Protein AF-A0AAV3W2S4-F1 (afdb_monomer)

pLDDT: mean 79.01, std 23.27, range [25.41, 98.62]

Sequence (355 aa):
MDSSFKLATTDSYADFDKSFPHSEGWDADKLRGHMGEYKYYKSQYPNVKVLTIAAPSGYDKAQYTEPNVYAQYLDFINVMTYDMHGAWETTTNHHHAAIYPNPNDPSGTSPVDIKNKYNTDSAMKLYRDTYNIPASKLNVGTPFYSRGWKNVVNNGGSLPGLFASANGAPVGTWDNAQSPGGQNPYFKMKELEKTSGYVKYRDPYAKVPYLYNASQGIMYTYEDEESLTERCNYVLNNGYGGMIAWEISGDDPNGFPLTSLMANKLAGGSNPTTPSNPTNPSNPTNPTNPTDPATPSNPGTSYPAWDSGKAYVAESIVSYNNNNYKAKWWTQGDKPGASDVWELIGAATPSNPKY

Radius of gyration: 27.85 Å; Cα contacts (8 Å, |Δi|>4): 643; chains: 1; bounding box: 61×56×90 Å

Structure (mmCIF, N/CA/C/O backbone):
data_AF-A0AAV3W2S4-F1
#
_entry.id   AF-A0AAV3W2S4-F1
#
loop_
_atom_site.group_PDB
_atom_site.id
_atom_site.type_symbol
_atom_site.label_atom_id
_atom_site.label_alt_id
_atom_site.label_comp_id
_atom_site.label_asym_id
_atom_site.label_entity_id
_atom_site.label_seq_id
_atom_site.pdbx_PDB_ins_code
_atom_site.Cartn_x
_atom_site.Cartn_y
_atom_site.Cartn_z
_atom_site.occupancy
_atom_site.B_iso_or_equiv
_atom_site.auth_seq_id
_atom_site.auth_comp_id
_atom_site.auth_asym_id
_atom_site.auth_atom_id
_atom_site.pdbx_PDB_model_num
ATOM 1 N N . MET A 1 1 ? 7.104 -12.274 26.459 1.00 43.03 1 MET A N 1
ATOM 2 C CA . MET A 1 1 ? 8.197 -13.069 25.859 1.00 43.03 1 MET A CA 1
ATOM 3 C C . MET A 1 1 ? 9.344 -13.101 26.843 1.00 43.03 1 MET A C 1
ATOM 5 O O . MET A 1 1 ? 9.656 -12.052 27.395 1.00 43.03 1 MET A O 1
ATOM 9 N N . ASP A 1 2 ? 9.918 -14.276 27.082 1.00 39.69 2 ASP A N 1
ATOM 10 C CA . ASP A 1 2 ? 11.088 -14.428 27.952 1.00 39.69 2 ASP A CA 1
ATOM 11 C C . ASP A 1 2 ? 12.408 -14.283 27.170 1.00 39.69 2 ASP A C 1
ATOM 13 O O . ASP A 1 2 ? 12.409 -13.996 25.969 1.00 39.69 2 ASP A O 1
ATOM 17 N N . SER A 1 3 ? 13.539 -14.487 27.852 1.00 40.12 3 SER A N 1
ATOM 18 C CA . SER A 1 3 ? 14.899 -14.342 27.315 1.00 40.12 3 SER A CA 1
ATOM 19 C C . SER A 1 3 ? 15.262 -15.312 26.176 1.00 40.12 3 SER A C 1
ATOM 21 O O . SER A 1 3 ? 16.370 -15.226 25.647 1.00 40.12 3 SER A O 1
ATOM 23 N N . SER A 1 4 ? 14.346 -16.194 25.761 1.00 43.44 4 SER A N 1
ATOM 24 C CA . SER A 1 4 ? 14.471 -17.059 24.579 1.00 43.44 4 SER A CA 1
ATOM 25 C C . SER A 1 4 ? 13.584 -16.639 23.391 1.00 43.44 4 SER A C 1
ATOM 27 O O . SER A 1 4 ? 13.561 -17.329 22.373 1.00 43.44 4 SER A O 1
ATOM 29 N N . PHE A 1 5 ? 12.856 -15.519 23.500 1.00 33.47 5 PHE A N 1
ATOM 30 C CA . PHE A 1 5 ? 11.933 -14.978 22.485 1.00 33.47 5 PHE A CA 1
ATOM 31 C C . PHE A 1 5 ? 10.756 -15.897 22.089 1.00 33.47 5 PHE A C 1
ATOM 33 O O . PHE A 1 5 ? 10.121 -15.687 21.054 1.00 33.47 5 PHE A O 1
ATOM 40 N N . LYS A 1 6 ? 10.378 -16.873 22.926 1.00 40.16 6 LYS A N 1
ATOM 41 C CA . LYS A 1 6 ? 9.050 -17.511 22.844 1.00 40.16 6 LYS A CA 1
ATOM 42 C C . LYS A 1 6 ? 8.002 -16.663 23.573 1.00 40.16 6 LYS A C 1
ATOM 44 O O . LYS A 1 6 ? 8.307 -15.986 24.562 1.00 40.16 6 LYS A O 1
ATOM 49 N N . LEU A 1 7 ? 6.745 -16.710 23.114 1.00 42.06 7 LEU A N 1
ATOM 50 C CA . LEU A 1 7 ? 5.599 -16.222 23.893 1.00 42.06 7 LEU A CA 1
ATOM 51 C C . LEU A 1 7 ? 5.404 -17.149 25.097 1.00 42.06 7 LEU A C 1
ATOM 53 O O . LEU A 1 7 ? 4.671 -18.129 25.052 1.00 42.06 7 LEU A O 1
ATOM 57 N N . ALA A 1 8 ? 6.138 -16.848 26.159 1.00 42.56 8 ALA A N 1
ATOM 58 C CA . ALA A 1 8 ? 5.933 -17.404 27.478 1.00 42.56 8 ALA A CA 1
ATOM 59 C C . ALA A 1 8 ? 4.860 -16.576 28.192 1.00 42.56 8 ALA A C 1
ATOM 61 O O . ALA A 1 8 ? 4.991 -15.353 28.322 1.00 42.56 8 ALA A O 1
ATOM 62 N N . THR A 1 9 ? 3.803 -17.265 28.608 1.00 50.62 9 THR A N 1
ATOM 63 C CA . THR A 1 9 ? 2.817 -16.778 29.572 1.00 50.62 9 THR A CA 1
ATOM 64 C C . THR A 1 9 ? 3.467 -16.760 30.958 1.00 50.62 9 THR A C 1
ATOM 66 O O . THR A 1 9 ? 4.149 -17.709 31.344 1.00 50.62 9 THR A O 1
ATOM 69 N N . THR A 1 10 ? 3.307 -15.655 31.686 1.00 42.31 10 THR A N 1
ATOM 70 C CA . THR A 1 10 ? 3.777 -15.507 33.076 1.00 42.31 10 THR A CA 1
ATOM 71 C C . THR A 1 10 ? 2.713 -15.912 34.095 1.00 42.31 10 THR A C 1
ATOM 73 O O . THR A 1 10 ? 2.995 -15.932 35.289 1.00 42.31 10 THR A O 1
ATOM 76 N N . ASP A 1 11 ? 1.501 -16.211 33.624 1.00 41.25 11 ASP A N 1
ATOM 77 C CA . ASP A 1 11 ? 0.356 -16.625 34.426 1.00 41.25 11 ASP A CA 1
ATOM 78 C C . ASP A 1 11 ? -0.592 -17.456 33.543 1.00 41.25 11 ASP A C 1
ATOM 80 O O . ASP A 1 11 ? -1.480 -16.942 32.863 1.00 41.25 11 ASP A O 1
ATOM 84 N N . SER A 1 12 ? -0.365 -18.769 33.516 1.00 45.19 12 SER A N 1
ATOM 85 C CA . SER A 1 12 ? -1.204 -19.723 32.784 1.00 45.19 12 SER A CA 1
ATOM 86 C C . SER A 1 12 ? -2.604 -19.863 33.389 1.00 45.19 12 SER A C 1
ATOM 88 O O . SER A 1 12 ? -3.517 -20.344 32.720 1.00 45.19 12 SER A O 1
ATOM 90 N N . TYR A 1 13 ? -2.783 -19.411 34.634 1.00 39.09 13 TYR A N 1
ATOM 91 C CA . TYR A 1 13 ? -4.062 -19.422 35.320 1.00 39.09 13 TYR A CA 1
ATOM 92 C C . TYR A 1 13 ? -4.991 -18.344 34.751 1.00 39.09 13 TYR A C 1
ATOM 94 O O . TYR A 1 13 ? -6.129 -18.663 34.430 1.00 39.09 13 TYR A O 1
ATOM 102 N N . ALA A 1 14 ? -4.523 -17.113 34.523 1.00 40.72 14 ALA A N 1
ATOM 103 C CA . ALA A 1 14 ? -5.349 -16.026 33.978 1.00 40.72 14 ALA A CA 1
ATOM 104 C C . ALA A 1 14 ? -5.888 -16.275 32.551 1.00 40.72 14 ALA A C 1
ATOM 106 O O . ALA A 1 14 ? -7.035 -15.930 32.279 1.00 40.72 14 ALA A O 1
ATOM 107 N N . ASP A 1 15 ? -5.093 -16.893 31.671 1.00 45.31 15 ASP A N 1
ATOM 108 C CA . ASP A 1 15 ? -5.423 -16.997 30.239 1.00 45.31 15 ASP A CA 1
ATOM 109 C C . ASP A 1 15 ? -6.132 -18.305 29.841 1.00 45.31 15 ASP A C 1
ATOM 111 O O . ASP A 1 15 ? -6.913 -18.311 28.887 1.00 45.31 15 ASP A O 1
ATOM 115 N N . PHE A 1 16 ? -5.875 -19.417 30.545 1.00 46.09 16 PHE A N 1
ATOM 116 C CA . PHE A 1 16 ? -6.344 -20.747 30.122 1.00 46.09 16 PHE A CA 1
ATOM 117 C C . PHE A 1 16 ? -7.138 -21.519 31.188 1.00 46.09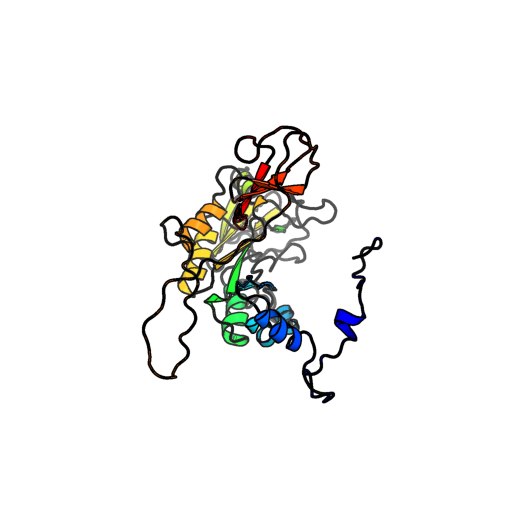 16 PHE A C 1
ATOM 119 O O . PHE A 1 16 ? -8.041 -22.270 30.818 1.00 46.09 16 PHE A O 1
ATOM 126 N N . ASP A 1 17 ? -6.867 -21.310 32.486 1.00 41.84 17 ASP A N 1
ATOM 127 C CA . ASP A 1 17 ? -7.411 -22.159 33.565 1.00 41.84 17 ASP A CA 1
ATOM 128 C C . ASP A 1 17 ? -8.386 -21.451 34.537 1.00 41.84 17 ASP A C 1
ATOM 130 O O . ASP A 1 17 ? -9.019 -22.112 35.368 1.00 41.84 17 ASP A O 1
ATOM 134 N N . LYS A 1 18 ? -8.559 -20.122 34.474 1.00 40.09 18 LYS A N 1
ATOM 135 C CA . LYS A 1 18 ? -9.441 -19.386 35.399 1.00 40.09 18 LYS A CA 1
ATOM 136 C C . LYS A 1 18 ? -10.887 -19.358 34.907 1.00 40.09 18 LYS A C 1
ATOM 138 O O . LYS A 1 18 ? -11.271 -18.588 34.032 1.00 40.09 18 LYS A O 1
ATOM 143 N N . SER A 1 19 ? -11.723 -20.178 35.537 1.00 43.88 19 SER A N 1
ATOM 144 C CA . SER A 1 19 ? -13.180 -20.128 35.389 1.00 43.88 19 SER A CA 1
ATOM 145 C C . SER A 1 19 ? -13.774 -18.939 36.148 1.00 43.88 19 SER A C 1
ATOM 147 O O . SER A 1 19 ? -13.446 -18.735 37.321 1.00 43.88 19 SER A O 1
ATOM 149 N N . PHE A 1 20 ? -14.712 -18.215 35.533 1.00 46.50 20 PHE A N 1
ATOM 150 C CA . PHE A 1 20 ? -15.464 -17.149 36.198 1.00 46.50 20 PHE A CA 1
ATOM 151 C C . PHE A 1 20 ? -16.899 -17.608 36.520 1.00 46.50 20 PHE A C 1
ATOM 153 O O . PHE A 1 20 ? -17.519 -18.269 35.691 1.00 46.50 20 PHE A O 1
ATOM 160 N N . PRO A 1 21 ? -17.481 -17.238 37.677 1.00 41.72 21 PRO A N 1
ATOM 161 C CA . PRO A 1 21 ? -18.779 -17.753 38.153 1.00 41.72 21 PRO A CA 1
ATOM 162 C C . PRO A 1 21 ? -20.004 -17.492 37.255 1.00 41.72 21 PRO A C 1
ATOM 164 O O . PRO A 1 21 ? -21.106 -17.883 37.601 1.00 41.72 21 PRO A O 1
ATOM 167 N N . HIS A 1 22 ? -19.851 -16.758 36.154 1.00 44.19 22 HIS A N 1
ATOM 168 C CA . HIS A 1 22 ? -20.931 -16.313 35.261 1.00 44.19 22 HIS A CA 1
ATOM 169 C C . HIS A 1 22 ? -20.688 -16.716 33.799 1.00 44.19 22 HIS A C 1
ATOM 171 O O . HIS A 1 22 ? -21.445 -16.325 32.911 1.00 44.19 22 HIS A O 1
ATOM 177 N N . SER A 1 23 ? -19.658 -17.523 33.535 1.00 49.91 23 SER A N 1
ATOM 178 C CA . SER A 1 23 ? -19.425 -18.170 32.240 1.00 49.91 23 SER A CA 1
ATOM 179 C C . SER A 1 23 ? -20.173 -19.509 32.130 1.00 49.91 23 SER A C 1
ATOM 181 O O . SER A 1 23 ? -19.647 -20.468 31.568 1.00 49.91 23 SER A O 1
ATOM 183 N N . GLU A 1 24 ? -21.358 -19.621 32.736 1.00 36.59 24 GLU A N 1
ATOM 184 C CA . GLU A 1 24 ? -22.025 -20.910 32.919 1.00 36.59 24 GLU A CA 1
ATOM 185 C C . GLU A 1 24 ? -22.601 -21.446 31.606 1.00 36.59 24 GLU A C 1
ATOM 187 O O . GLU A 1 24 ? -23.486 -20.849 30.993 1.00 36.59 24 GLU A O 1
ATOM 192 N N . GLY A 1 25 ? -22.086 -22.598 31.184 1.00 40.38 25 GLY A N 1
ATOM 193 C CA . GLY A 1 25 ? -22.593 -23.336 30.034 1.00 40.38 25 GLY A CA 1
ATOM 194 C C . GLY A 1 25 ? -21.499 -24.100 29.310 1.00 40.38 25 GLY A C 1
ATOM 195 O O . GLY A 1 25 ? -21.151 -23.762 28.183 1.00 40.38 25 GLY A O 1
ATOM 196 N N . TRP A 1 26 ? -20.965 -25.122 29.983 1.00 42.44 26 TRP A N 1
ATOM 197 C CA . TRP A 1 26 ? -20.050 -26.134 29.448 1.00 42.44 26 TRP A CA 1
ATOM 198 C C . TRP A 1 26 ? -20.772 -27.094 28.481 1.00 42.44 26 TRP A C 1
ATOM 200 O O . TRP A 1 26 ? -20.834 -28.295 28.726 1.00 42.44 26 TRP A O 1
ATOM 210 N N . ASP A 1 27 ? -21.303 -26.587 27.368 1.00 45.44 27 ASP A N 1
ATOM 211 C CA . ASP A 1 27 ? -21.476 -27.456 26.202 1.00 45.44 27 ASP A CA 1
ATOM 212 C C . ASP A 1 27 ? -20.132 -27.509 25.483 1.00 45.44 27 ASP A C 1
ATOM 214 O O . ASP A 1 27 ? -19.545 -26.474 25.148 1.00 45.44 27 ASP A O 1
ATOM 218 N N . ALA A 1 28 ? -19.635 -28.721 25.236 1.00 40.88 28 ALA A N 1
ATOM 219 C CA . ALA A 1 28 ? -18.371 -28.960 24.546 1.00 40.88 28 ALA A CA 1
ATOM 220 C C . ALA A 1 28 ? -18.309 -28.307 23.143 1.00 40.88 28 ALA A C 1
ATOM 222 O O . ALA A 1 28 ? -17.211 -28.149 22.608 1.00 40.88 28 ALA A O 1
ATOM 223 N N . ASP A 1 29 ? -19.448 -27.808 22.642 1.00 39.62 29 ASP A N 1
ATOM 224 C CA . ASP A 1 29 ? -19.700 -27.397 21.263 1.00 39.62 29 ASP A CA 1
ATOM 225 C C . ASP A 1 29 ? -19.970 -25.873 21.081 1.00 39.62 29 ASP A C 1
ATOM 227 O O . ASP A 1 29 ? -20.430 -25.462 20.014 1.00 39.62 29 ASP A O 1
ATOM 231 N N . LYS A 1 30 ? -19.705 -25.000 22.082 1.00 39.19 30 LYS A N 1
ATOM 232 C CA . LYS A 1 30 ? -19.875 -23.517 21.986 1.00 39.19 30 LYS A CA 1
ATOM 233 C C . LYS A 1 30 ? -18.585 -22.694 22.205 1.00 39.19 30 LYS A C 1
ATOM 235 O O . LYS A 1 30 ? -17.670 -23.130 22.900 1.00 39.19 30 LYS A O 1
ATOM 240 N N . LEU A 1 31 ? -18.537 -21.491 21.599 1.00 34.34 31 LEU A N 1
ATOM 241 C CA . LEU A 1 31 ? -17.386 -20.560 21.536 1.00 34.34 31 LEU A CA 1
ATOM 242 C C . LEU A 1 31 ? -16.860 -20.120 22.918 1.00 34.34 31 LEU A C 1
ATOM 244 O O . LEU A 1 31 ? -17.634 -19.726 23.791 1.00 34.34 31 LEU A O 1
ATOM 248 N N . ARG A 1 32 ? -15.526 -20.153 23.076 1.00 49.94 32 ARG A N 1
ATOM 249 C CA . ARG A 1 32 ? -14.772 -19.994 24.337 1.00 49.94 32 ARG A CA 1
ATOM 250 C C . ARG A 1 32 ? -13.809 -18.801 24.264 1.00 49.94 32 ARG A C 1
ATOM 252 O O . ARG A 1 32 ? -13.371 -18.438 23.178 1.00 49.94 32 ARG A O 1
ATOM 259 N N . GLY A 1 33 ? -13.453 -18.219 25.410 1.00 47.84 33 GLY A N 1
ATOM 260 C CA . GLY A 1 33 ? -12.472 -17.125 25.519 1.00 47.84 33 GLY A CA 1
ATOM 261 C C . GLY A 1 33 ? -13.009 -15.857 26.203 1.00 47.84 33 GLY A C 1
ATOM 262 O O . GLY A 1 33 ? -14.106 -15.860 26.764 1.00 47.84 33 GLY A O 1
ATOM 263 N N . HIS A 1 34 ? -12.234 -14.765 26.128 1.00 44.16 34 HIS A N 1
ATOM 264 C CA . HIS A 1 34 ? -12.301 -13.504 26.907 1.00 44.16 34 HIS A CA 1
ATOM 265 C C . HIS A 1 34 ? -13.594 -12.655 26.820 1.00 44.16 34 HIS A C 1
ATOM 267 O O . HIS A 1 34 ? -13.632 -11.498 27.247 1.00 44.16 34 HIS A O 1
ATOM 273 N N . MET A 1 35 ? -14.694 -13.200 26.308 1.00 42.94 35 MET A N 1
ATOM 274 C CA . MET A 1 35 ? -15.944 -12.459 26.098 1.00 42.94 35 MET A CA 1
ATOM 275 C C . MET A 1 35 ? -16.762 -12.242 27.378 1.00 42.94 35 MET A C 1
ATOM 277 O O . MET A 1 35 ? -17.522 -11.277 27.468 1.00 42.94 35 MET A O 1
ATOM 281 N N . GLY A 1 36 ? -16.572 -13.082 28.402 1.00 44.41 36 GLY A N 1
ATOM 282 C CA . GLY A 1 36 ? -17.074 -12.817 29.759 1.00 44.41 36 GLY A CA 1
ATOM 283 C C . GLY A 1 36 ? -16.265 -11.736 30.489 1.00 44.41 36 GLY A C 1
ATOM 284 O O . GLY A 1 36 ? -16.823 -10.911 31.210 1.00 44.41 36 GLY A O 1
ATOM 285 N N . GLU A 1 37 ? -14.961 -11.678 30.228 1.00 43.62 37 GLU A N 1
ATOM 286 C CA . GLU A 1 37 ? -14.015 -10.711 30.798 1.00 43.62 37 GLU A CA 1
ATOM 287 C C . GLU A 1 37 ? -14.227 -9.300 30.243 1.00 43.62 37 GLU A C 1
ATOM 289 O O . GLU A 1 37 ? -14.240 -8.316 30.983 1.00 43.62 37 GLU A O 1
ATOM 294 N N . TYR A 1 38 ? -14.533 -9.207 28.950 1.00 45.75 38 TYR A N 1
ATOM 295 C CA . TYR A 1 38 ? -14.983 -7.983 28.290 1.00 45.75 38 TYR A CA 1
ATOM 296 C C . TYR A 1 38 ? -16.212 -7.348 28.980 1.00 45.75 38 TYR A C 1
ATOM 298 O O . TYR A 1 38 ? -16.292 -6.124 29.119 1.00 45.75 38 TYR A O 1
ATOM 306 N N . LYS A 1 39 ? -17.142 -8.170 29.498 1.00 42.34 39 LYS A N 1
ATOM 307 C CA . LYS A 1 39 ? -18.313 -7.714 30.275 1.00 42.34 39 LYS A CA 1
ATOM 308 C C . LYS A 1 39 ? -17.940 -7.159 31.659 1.00 42.34 39 LYS A C 1
ATOM 310 O O . LYS A 1 39 ? -18.543 -6.178 32.088 1.00 42.34 39 LYS A O 1
ATOM 315 N N . TYR A 1 40 ? -16.941 -7.730 32.336 1.00 46.19 40 TYR A N 1
ATOM 316 C CA . TYR A 1 40 ? -16.430 -7.234 33.624 1.00 46.19 40 TYR A CA 1
ATOM 317 C C . TYR A 1 40 ? -15.652 -5.919 33.466 1.00 46.19 40 TYR A C 1
ATOM 319 O O . TYR A 1 40 ? -15.934 -4.938 34.159 1.00 46.19 40 TYR A O 1
ATOM 327 N N . TYR A 1 41 ? -14.740 -5.845 32.495 1.00 43.47 41 TYR A N 1
ATOM 328 C CA . TYR A 1 41 ? -13.899 -4.668 32.267 1.00 43.47 41 TYR A CA 1
ATOM 329 C C . TYR A 1 41 ? -14.687 -3.418 31.839 1.00 43.47 41 TYR A C 1
ATOM 331 O O . TYR A 1 41 ? -14.317 -2.302 32.200 1.00 43.47 41 TYR A O 1
ATOM 339 N N . LYS A 1 42 ? -15.839 -3.569 31.176 1.00 47.94 42 LYS A N 1
ATOM 340 C CA . LYS A 1 42 ? -16.766 -2.459 30.883 1.00 47.94 42 LYS A CA 1
ATOM 341 C C . LYS A 1 42 ? -17.484 -1.886 32.110 1.00 47.94 42 LYS A C 1
ATOM 343 O O . LYS A 1 42 ? -17.895 -0.731 32.059 1.00 47.94 42 LYS A O 1
ATOM 348 N N . SER A 1 43 ? -17.593 -2.639 33.208 1.00 50.00 43 SER A N 1
ATOM 349 C CA . SER A 1 43 ? -18.067 -2.085 34.487 1.00 50.00 43 SER A CA 1
ATOM 350 C C . SER A 1 43 ? -16.995 -1.250 35.205 1.00 50.00 43 SER A C 1
ATOM 352 O O . SER A 1 43 ? -17.332 -0.448 36.070 1.00 50.00 43 SER A O 1
ATOM 354 N N . GLN A 1 44 ? -15.717 -1.423 34.832 1.00 41.88 44 GLN A N 1
ATOM 355 C CA . GLN A 1 44 ? -14.545 -0.814 35.478 1.00 41.88 44 GLN A CA 1
ATOM 356 C C . GLN A 1 44 ? -13.887 0.316 34.653 1.00 41.88 44 GLN A C 1
ATOM 358 O O . GLN A 1 44 ? -13.233 1.181 35.230 1.00 41.88 44 GLN A O 1
ATOM 363 N N . TYR A 1 45 ? -14.053 0.355 33.321 1.00 55.78 45 TYR A N 1
ATOM 364 C CA . TYR A 1 45 ? -13.529 1.414 32.438 1.00 55.78 45 TYR A CA 1
ATOM 365 C C . TYR A 1 45 ? -14.646 2.325 31.883 1.00 55.78 45 TYR A C 1
ATOM 367 O O . TYR A 1 45 ? -15.059 2.134 30.734 1.00 55.78 45 TYR A O 1
ATOM 375 N N . PRO A 1 46 ? -15.122 3.356 32.616 1.00 46.59 46 PRO A N 1
ATOM 376 C CA . PRO A 1 46 ? -16.173 4.224 32.082 1.00 46.59 46 PRO A CA 1
ATOM 377 C C . PRO A 1 46 ? -15.697 5.142 30.941 1.00 46.59 46 PRO A C 1
ATOM 379 O O . PRO A 1 46 ? -16.514 5.512 30.108 1.00 46.59 46 PRO A O 1
ATOM 382 N N . ASN A 1 47 ? -14.394 5.460 30.848 1.00 50.75 47 ASN A N 1
ATOM 383 C CA . ASN A 1 47 ? -13.855 6.474 29.915 1.00 50.75 47 ASN A CA 1
ATOM 384 C C . ASN A 1 47 ? -12.892 5.923 28.839 1.00 50.75 47 ASN A C 1
ATOM 386 O O . ASN A 1 47 ? -11.995 6.617 28.386 1.00 50.75 47 ASN A O 1
ATOM 390 N N . VAL A 1 48 ? -13.116 4.663 28.464 1.00 54.91 48 VAL A N 1
ATOM 391 C CA . VAL A 1 48 ? -12.992 4.073 27.114 1.00 54.91 48 VAL A CA 1
ATOM 392 C C . VAL A 1 48 ? -11.718 4.330 26.284 1.00 54.91 48 VAL A C 1
ATOM 394 O O . VAL A 1 48 ? -11.384 5.441 25.891 1.00 54.91 48 VAL A O 1
ATOM 397 N N . LYS A 1 49 ? -11.073 3.220 25.903 1.00 59.09 49 LYS A N 1
ATOM 398 C CA . LYS A 1 49 ? -9.974 3.134 24.930 1.00 59.09 49 LYS A CA 1
ATOM 399 C C . LYS A 1 49 ? -10.495 2.631 23.579 1.00 59.09 49 LYS A C 1
ATOM 401 O O . LYS A 1 49 ? -11.462 1.876 23.562 1.00 59.09 49 LYS A O 1
ATOM 406 N N . VAL A 1 50 ? -9.796 2.997 22.502 1.00 63.69 50 VAL A N 1
ATOM 407 C CA . VAL A 1 50 ? -9.998 2.474 21.141 1.00 63.69 50 VAL A CA 1
ATOM 408 C C . VAL A 1 50 ? -9.234 1.153 20.995 1.00 63.69 50 VAL A C 1
ATOM 410 O O . VAL A 1 50 ? -8.030 1.110 21.257 1.00 63.69 50 VAL A O 1
ATOM 413 N N . LEU A 1 51 ? -9.903 0.085 20.569 1.00 71.75 51 LEU A N 1
ATOM 414 C CA . LEU A 1 51 ? -9.300 -1.203 20.236 1.00 71.75 51 LEU A CA 1
ATOM 415 C C . LEU A 1 51 ? -9.275 -1.384 18.715 1.00 71.75 51 LEU A C 1
ATOM 417 O O . LEU A 1 51 ? -10.308 -1.340 18.056 1.00 71.75 51 LEU A O 1
ATOM 421 N N . THR A 1 52 ? -8.097 -1.603 18.136 1.00 81.44 52 THR A N 1
ATOM 422 C CA . THR A 1 52 ? -7.950 -1.791 16.684 1.00 81.44 52 THR A CA 1
ATOM 423 C C . THR A 1 52 ? -7.043 -2.967 16.364 1.00 81.44 52 THR A C 1
ATOM 425 O O . THR A 1 52 ? -6.288 -3.422 17.223 1.00 81.44 52 THR A O 1
ATOM 428 N N . ILE A 1 53 ? -7.107 -3.444 15.121 1.00 85.62 53 ILE A N 1
ATOM 429 C CA . ILE A 1 53 ? -6.174 -4.442 14.585 1.00 85.62 53 ILE A CA 1
ATOM 430 C C . ILE A 1 53 ? -5.640 -4.000 13.224 1.00 85.62 53 ILE A C 1
ATOM 432 O O . ILE A 1 53 ? -6.283 -3.210 12.530 1.00 85.62 53 ILE A O 1
ATOM 436 N N . ALA A 1 54 ? -4.512 -4.578 12.813 1.00 88.00 54 ALA A N 1
ATOM 437 C CA . ALA A 1 54 ? -4.136 -4.674 11.408 1.00 88.00 54 ALA A CA 1
ATOM 438 C C . ALA A 1 54 ? -4.655 -6.007 10.843 1.00 88.00 54 ALA A C 1
ATOM 440 O O . ALA A 1 54 ? -4.403 -7.062 11.425 1.00 88.00 54 ALA A O 1
ATOM 441 N N . ALA A 1 55 ? -5.395 -5.964 9.738 1.00 88.81 55 ALA A N 1
ATOM 442 C CA . ALA A 1 55 ? -6.043 -7.126 9.137 1.00 88.81 55 ALA A CA 1
ATOM 443 C C . ALA A 1 55 ? -5.505 -7.399 7.721 1.00 88.81 55 ALA A C 1
ATOM 445 O O . ALA A 1 55 ? -5.132 -6.458 7.015 1.00 88.81 55 ALA A O 1
ATOM 446 N N . PRO A 1 56 ? -5.433 -8.669 7.286 1.00 89.69 56 PRO A N 1
ATOM 447 C CA . PRO A 1 56 ? -4.918 -9.013 5.964 1.00 89.69 56 PRO A CA 1
ATOM 448 C C . PRO A 1 56 ? -5.849 -8.531 4.843 1.00 89.69 56 PRO A C 1
ATOM 450 O O . PRO A 1 56 ? -7.064 -8.568 4.973 1.00 89.69 56 PRO A O 1
ATOM 453 N N . SER A 1 57 ? -5.290 -8.147 3.698 1.00 91.44 57 SER A N 1
ATOM 454 C CA . SER A 1 57 ? -6.077 -7.800 2.503 1.00 91.44 57 SER A CA 1
ATOM 455 C C . SER A 1 57 ? -6.415 -9.002 1.612 1.00 91.44 57 SER A C 1
ATOM 457 O O . SER A 1 57 ? -7.412 -8.977 0.894 1.00 91.44 57 SER A O 1
ATOM 459 N N . GLY A 1 58 ? -5.621 -10.076 1.670 1.00 85.94 58 GLY A N 1
ATOM 460 C CA . GLY A 1 58 ? -5.878 -11.304 0.917 1.00 85.94 58 GLY A CA 1
ATOM 461 C C . GLY A 1 58 ? -7.077 -12.072 1.473 1.00 85.94 58 GLY A C 1
ATOM 462 O O . GLY A 1 58 ? -7.065 -12.488 2.634 1.00 85.94 58 GLY A O 1
ATOM 463 N N . TYR A 1 59 ? -8.099 -12.301 0.644 1.00 86.19 59 TYR A N 1
ATOM 464 C CA . TYR A 1 59 ? -9.319 -13.014 1.049 1.00 86.19 59 TYR A CA 1
ATOM 465 C C . TYR A 1 59 ? -9.038 -14.437 1.557 1.00 86.19 59 TYR A C 1
ATOM 467 O O . TYR A 1 59 ? -9.660 -14.901 2.512 1.00 86.19 59 TYR A O 1
ATOM 475 N N . ASP A 1 60 ? -8.046 -15.089 0.951 1.00 86.31 60 ASP A N 1
ATOM 476 C CA . ASP A 1 60 ? -7.536 -16.412 1.291 1.00 86.31 60 ASP A CA 1
ATOM 477 C C . ASP A 1 60 ? -6.896 -16.462 2.681 1.00 86.31 60 ASP A C 1
ATOM 479 O O . ASP A 1 60 ? -6.795 -17.543 3.246 1.00 86.31 60 ASP A O 1
ATOM 483 N N . LYS A 1 61 ? -6.511 -15.312 3.246 1.00 86.75 61 LYS A N 1
ATOM 484 C CA . LYS A 1 61 ? -5.970 -15.173 4.606 1.00 86.75 61 LYS A CA 1
ATOM 485 C C . LYS A 1 61 ? -7.049 -14.699 5.571 1.00 86.75 61 LYS A C 1
ATOM 487 O O . LYS A 1 61 ? -7.194 -15.257 6.654 1.00 86.75 61 LYS A O 1
ATOM 492 N N . ALA A 1 62 ? -7.829 -13.698 5.161 1.00 83.44 62 ALA A N 1
ATOM 493 C CA . ALA A 1 62 ? -8.880 -13.097 5.975 1.00 83.44 62 ALA A CA 1
ATOM 494 C C . ALA A 1 62 ? -9.907 -14.130 6.465 1.00 83.44 62 ALA A C 1
ATOM 496 O O . ALA A 1 62 ? -10.329 -14.053 7.618 1.00 83.44 62 ALA A O 1
ATOM 497 N N . GLN A 1 63 ? -10.247 -15.128 5.639 1.00 82.56 63 GLN A N 1
ATOM 498 C CA . GLN A 1 63 ? -11.183 -16.203 6.003 1.00 82.56 63 GLN A CA 1
ATOM 499 C C . GLN A 1 63 ? -10.775 -17.004 7.249 1.00 82.56 63 GLN A C 1
ATOM 501 O O . GLN A 1 63 ? -11.644 -17.496 7.958 1.00 82.56 63 GLN A O 1
ATOM 506 N N . TYR A 1 64 ? -9.478 -17.087 7.561 1.00 81.38 64 TYR A N 1
ATOM 507 C CA . TYR A 1 64 ? -8.974 -17.812 8.734 1.00 81.38 64 TYR A CA 1
ATOM 508 C C . TYR A 1 64 ? -8.917 -16.956 10.002 1.00 81.38 64 TYR A C 1
ATOM 510 O O . TYR A 1 64 ? -8.424 -17.412 11.029 1.00 81.38 64 TYR A O 1
ATOM 518 N N . THR A 1 65 ? -9.373 -15.704 9.927 1.00 80.94 65 THR A N 1
ATOM 519 C CA . THR A 1 65 ? -9.353 -14.772 11.063 1.00 80.94 65 THR A CA 1
ATOM 520 C C . THR A 1 65 ? -10.735 -14.542 11.663 1.00 80.94 65 THR A C 1
ATOM 522 O O . THR A 1 65 ? -10.826 -13.897 12.693 1.00 80.94 65 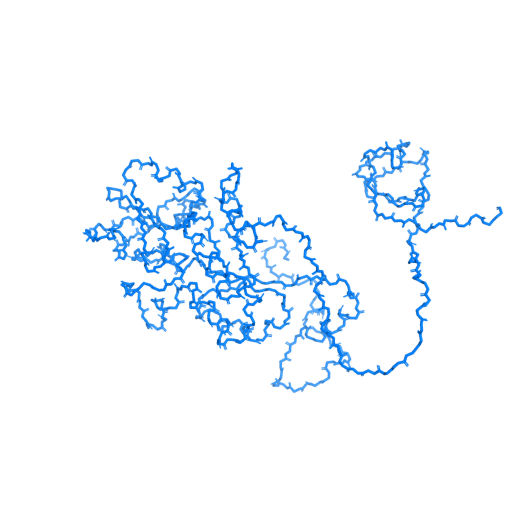THR A O 1
ATOM 525 N N . GLU A 1 66 ? -11.798 -15.055 11.039 1.00 81.75 66 GLU A N 1
ATOM 526 C CA . GLU A 1 66 ? -13.193 -14.858 11.461 1.00 81.75 66 GLU A CA 1
ATOM 527 C C . GLU A 1 66 ? -13.597 -13.369 11.636 1.00 81.75 66 GLU A C 1
ATOM 529 O O . GLU A 1 66 ? -14.049 -12.969 12.715 1.00 81.75 66 GLU A O 1
ATOM 534 N N . PRO A 1 67 ? -13.476 -12.497 10.606 1.00 82.00 67 PRO A N 1
ATOM 535 C CA . PRO A 1 67 ? -13.737 -11.061 10.767 1.00 82.00 67 PRO A CA 1
ATOM 536 C C . PRO A 1 67 ? -15.143 -10.715 11.238 1.00 82.00 67 PRO A C 1
ATOM 538 O O . PRO A 1 67 ? -15.327 -9.793 12.029 1.00 82.00 67 PRO A O 1
ATOM 541 N N . ASN A 1 68 ? -16.132 -11.492 10.807 1.00 81.38 68 ASN A N 1
ATOM 542 C CA . ASN A 1 68 ? -17.515 -11.386 11.261 1.00 81.38 68 ASN A CA 1
ATOM 543 C C . ASN A 1 68 ? -17.677 -11.640 12.773 1.00 81.38 68 ASN A C 1
ATOM 545 O O . ASN A 1 68 ? -18.654 -11.181 13.360 1.00 81.38 68 ASN A O 1
ATOM 549 N N . VAL A 1 69 ? -16.738 -12.348 13.410 1.00 80.56 69 VAL A N 1
ATOM 550 C CA . VAL A 1 69 ? -16.759 -12.636 14.849 1.00 80.56 69 VAL A CA 1
ATOM 551 C C . VAL A 1 69 ? -16.064 -11.528 15.631 1.00 80.56 69 VAL A C 1
ATOM 553 O O . VAL A 1 69 ? -16.668 -10.968 16.551 1.00 80.56 69 VAL A O 1
ATOM 556 N N . TYR A 1 70 ? -14.822 -11.175 15.277 1.00 79.62 70 TYR A N 1
ATOM 557 C CA . TYR A 1 70 ? -14.053 -10.219 16.083 1.00 79.62 70 TYR A CA 1
ATOM 558 C C . TYR A 1 70 ? -14.439 -8.758 15.844 1.00 79.62 70 TYR A C 1
ATOM 560 O O . TYR A 1 70 ? -14.211 -7.922 16.722 1.00 79.62 70 TYR A O 1
ATOM 568 N N . ALA A 1 71 ? -15.010 -8.415 14.680 1.00 80.38 71 ALA A N 1
ATOM 569 C CA . ALA A 1 71 ? -15.221 -7.017 14.309 1.00 80.38 71 ALA A CA 1
ATOM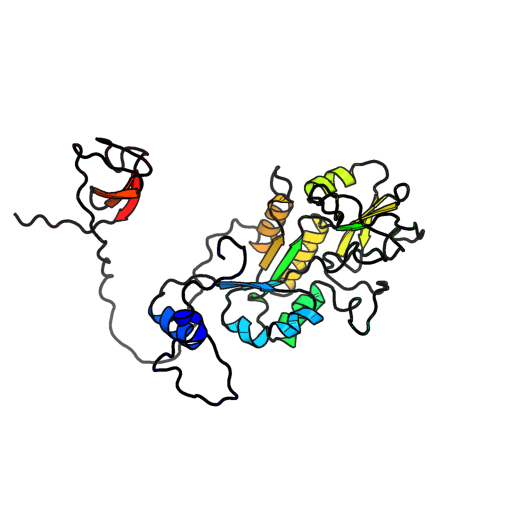 570 C C . ALA A 1 71 ? -16.076 -6.264 15.325 1.00 80.38 71 ALA A C 1
ATOM 572 O O . ALA A 1 71 ? -15.857 -5.075 15.526 1.00 80.38 71 ALA A O 1
ATOM 573 N N . GLN A 1 72 ? -17.013 -6.928 16.003 1.00 79.81 72 GLN A N 1
ATOM 574 C CA . GLN A 1 72 ? -17.875 -6.301 17.009 1.00 79.81 72 GLN A CA 1
ATOM 575 C C . GLN A 1 72 ? -17.112 -5.736 18.223 1.00 79.81 72 GLN A C 1
ATOM 577 O O . GLN A 1 72 ? -17.595 -4.788 18.833 1.00 79.81 72 GLN A O 1
ATOM 582 N N . TYR A 1 73 ? -15.926 -6.263 18.547 1.00 79.25 73 TYR A N 1
ATOM 583 C CA . TYR A 1 73 ? -15.142 -5.845 19.721 1.00 79.25 73 TYR A CA 1
ATOM 584 C C . TYR A 1 73 ? -14.194 -4.683 19.445 1.00 79.25 73 TYR A C 1
ATOM 586 O O . TYR A 1 73 ? -13.678 -4.078 20.381 1.00 79.25 73 TYR A O 1
ATOM 594 N N . LEU A 1 74 ? -13.945 -4.400 18.169 1.00 78.50 74 LEU A N 1
ATOM 595 C CA . LEU A 1 74 ? -13.011 -3.372 17.734 1.00 78.50 74 LEU A CA 1
ATOM 596 C C . LEU A 1 74 ? -13.721 -2.026 17.591 1.00 78.50 74 LEU A C 1
ATOM 598 O O . LEU A 1 74 ? -14.942 -1.967 17.505 1.00 78.50 74 LEU A O 1
ATOM 602 N N . ASP A 1 75 ? -12.966 -0.949 17.500 1.00 79.56 75 ASP A N 1
ATOM 603 C CA . ASP A 1 75 ? -13.426 0.365 17.059 1.00 79.56 75 ASP A CA 1
ATOM 604 C C . ASP A 1 75 ? -13.087 0.567 15.584 1.00 79.56 75 ASP A C 1
ATOM 606 O O . ASP A 1 75 ? -13.928 1.035 14.828 1.00 79.56 75 ASP A O 1
ATOM 610 N N . PHE A 1 76 ? -11.900 0.118 15.159 1.00 81.31 76 PHE A N 1
ATOM 611 C CA . PHE A 1 76 ? -11.473 0.140 13.761 1.00 81.31 76 PHE A CA 1
ATOM 612 C C . PHE A 1 76 ? -10.712 -1.126 13.367 1.00 81.31 76 PHE A C 1
ATOM 614 O O . PHE A 1 76 ? -10.000 -1.732 14.171 1.00 81.31 76 PHE A O 1
ATOM 621 N N . ILE A 1 77 ? -10.826 -1.496 12.097 1.00 91.44 77 ILE A N 1
ATOM 622 C CA . ILE A 1 77 ? -10.034 -2.538 11.447 1.00 91.44 77 ILE A CA 1
ATOM 623 C C . ILE A 1 77 ? -9.201 -1.867 10.368 1.00 91.44 77 ILE A C 1
ATOM 625 O O . ILE A 1 77 ? -9.737 -1.306 9.414 1.00 91.44 77 ILE A O 1
ATOM 629 N N . ASN A 1 78 ? -7.886 -1.952 10.512 1.00 95.00 78 ASN A N 1
ATOM 630 C CA . ASN A 1 78 ? -6.950 -1.370 9.572 1.00 95.00 78 ASN A CA 1
ATOM 631 C C . ASN A 1 78 ? -6.535 -2.433 8.553 1.00 95.00 78 ASN A C 1
ATOM 633 O O . ASN A 1 78 ? -5.703 -3.293 8.846 1.00 95.00 78 ASN A O 1
ATOM 637 N N . VAL A 1 79 ? -7.149 -2.424 7.372 1.00 97.44 79 VAL A N 1
ATOM 638 C CA . VAL A 1 79 ? -6.896 -3.448 6.354 1.00 97.44 79 VAL A CA 1
ATOM 639 C C . VAL A 1 79 ? -5.601 -3.099 5.625 1.00 97.44 79 VAL A C 1
ATOM 641 O O . VAL A 1 79 ? -5.483 -2.032 5.025 1.00 97.44 79 VAL A O 1
ATOM 644 N N . MET A 1 80 ? -4.620 -4.001 5.666 1.00 95.69 80 MET A N 1
ATOM 645 C CA . MET A 1 80 ? -3.309 -3.837 5.030 1.00 95.69 80 MET A CA 1
ATOM 646 C C . MET A 1 80 ? -3.435 -4.023 3.514 1.00 95.69 80 MET A C 1
ATOM 648 O O . MET A 1 80 ? -3.004 -5.034 2.958 1.00 95.69 80 MET A O 1
ATOM 652 N N . THR A 1 81 ? -4.097 -3.082 2.834 1.00 97.31 81 THR A N 1
ATOM 653 C CA . THR A 1 81 ? -4.333 -3.074 1.378 1.00 97.31 81 THR A CA 1
ATOM 654 C C . THR A 1 81 ? -3.081 -2.672 0.600 1.00 97.31 81 THR A C 1
ATOM 656 O O . THR A 1 81 ? -3.089 -1.775 -0.246 1.00 97.31 81 THR A O 1
ATOM 659 N N . TYR A 1 82 ? -1.992 -3.347 0.945 1.00 95.75 82 TYR A N 1
ATOM 660 C CA . TYR A 1 82 ? -0.690 -3.300 0.320 1.00 95.75 82 TYR A CA 1
ATOM 661 C C . TYR A 1 82 ? -0.007 -4.678 0.419 1.00 95.75 82 TYR A C 1
ATOM 663 O O . TYR A 1 82 ? -0.572 -5.617 0.977 1.00 95.75 82 TYR A O 1
ATOM 671 N N . ASP A 1 83 ? 1.185 -4.813 -0.160 1.00 93.88 83 ASP A N 1
ATOM 672 C CA . ASP A 1 83 ? 1.954 -6.053 -0.304 1.00 93.88 83 ASP A CA 1
ATOM 673 C C . ASP A 1 83 ? 1.234 -7.182 -1.043 1.00 93.88 83 ASP A C 1
ATOM 675 O O . ASP A 1 83 ? 1.500 -8.360 -0.814 1.00 93.88 83 ASP A O 1
ATOM 679 N N . MET A 1 84 ? 0.339 -6.840 -1.970 1.00 92.81 84 MET A N 1
ATOM 680 C CA . MET A 1 84 ? -0.401 -7.860 -2.716 1.00 92.81 84 MET A CA 1
ATOM 681 C C . MET A 1 84 ? 0.449 -8.498 -3.827 1.00 92.81 84 MET A C 1
ATOM 683 O O . MET A 1 84 ? 0.207 -9.644 -4.182 1.00 92.81 84 MET A O 1
ATOM 687 N N . HIS A 1 85 ? 1.476 -7.794 -4.316 1.00 93.88 85 HIS A N 1
ATOM 688 C CA . HIS A 1 85 ? 2.447 -8.288 -5.296 1.00 93.88 85 HIS A CA 1
ATOM 689 C C . HIS A 1 85 ? 3.868 -7.842 -4.944 1.00 93.88 85 HIS A C 1
ATOM 691 O O . HIS A 1 85 ? 4.070 -6.769 -4.367 1.00 93.88 85 HIS A O 1
ATOM 697 N N . GLY A 1 86 ? 4.859 -8.647 -5.325 1.00 93.31 86 GLY A N 1
ATOM 698 C CA . GLY A 1 86 ? 6.272 -8.379 -5.063 1.00 93.31 86 GLY A CA 1
ATOM 699 C C . GLY A 1 86 ? 7.197 -9.392 -5.734 1.00 93.31 86 GLY A C 1
ATOM 700 O O . GLY A 1 86 ? 6.750 -10.322 -6.397 1.00 93.31 86 GLY A O 1
ATOM 701 N N . ALA A 1 87 ? 8.509 -9.242 -5.541 1.00 93.75 87 ALA A N 1
ATOM 702 C CA . ALA A 1 87 ? 9.532 -10.076 -6.185 1.00 93.75 87 ALA A CA 1
ATOM 703 C C . ALA A 1 87 ? 9.570 -11.554 -5.750 1.00 93.75 87 ALA A C 1
ATOM 705 O O . ALA A 1 87 ? 10.423 -12.307 -6.221 1.00 93.75 87 ALA A O 1
ATOM 706 N N . TRP A 1 88 ? 8.653 -11.984 -4.877 1.00 92.25 88 TRP A N 1
ATOM 707 C CA . TRP A 1 88 ? 8.330 -13.404 -4.709 1.00 92.25 88 TRP A CA 1
ATOM 708 C C . TRP A 1 88 ? 7.621 -13.990 -5.946 1.00 92.25 88 TRP A C 1
ATOM 710 O O . TRP A 1 88 ? 7.510 -15.207 -6.066 1.00 92.25 88 TRP A O 1
ATOM 720 N N . GLU A 1 89 ? 7.183 -13.142 -6.880 1.00 93.56 89 GLU A N 1
ATOM 721 C CA . GLU A 1 89 ? 6.607 -13.505 -8.174 1.00 93.56 89 GLU A CA 1
ATOM 722 C C . GLU A 1 89 ? 7.611 -13.287 -9.312 1.00 93.56 89 GLU A C 1
ATOM 724 O O . GLU A 1 89 ? 8.390 -12.330 -9.318 1.00 93.56 89 GLU A O 1
ATOM 729 N N . THR A 1 90 ? 7.545 -14.143 -10.333 1.00 95.44 90 THR A N 1
ATOM 730 C CA . THR A 1 90 ? 8.365 -14.045 -11.556 1.00 95.44 90 THR A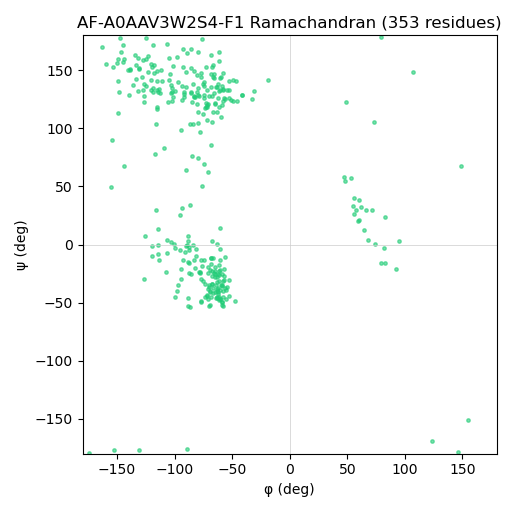 CA 1
ATOM 731 C C . THR A 1 90 ? 7.731 -13.179 -12.645 1.00 95.44 90 THR A C 1
ATOM 733 O O . THR A 1 90 ? 8.221 -13.127 -13.773 1.00 95.44 90 THR A O 1
ATOM 736 N N . THR A 1 91 ? 6.624 -12.512 -12.334 1.00 95.56 91 THR A N 1
ATOM 737 C CA . THR A 1 91 ? 5.929 -11.593 -13.232 1.00 95.56 91 THR A CA 1
ATOM 738 C C . THR A 1 91 ? 5.765 -10.272 -12.506 1.00 95.56 91 THR A C 1
ATOM 740 O O . THR A 1 91 ? 5.303 -10.247 -11.369 1.00 95.56 91 THR A O 1
ATOM 743 N N . THR A 1 92 ? 6.187 -9.177 -13.132 1.00 95.88 92 THR A N 1
ATOM 744 C CA . THR A 1 92 ? 6.023 -7.848 -12.546 1.00 95.88 92 THR A CA 1
ATOM 745 C C . THR A 1 92 ? 4.555 -7.475 -12.447 1.00 95.88 92 THR A C 1
ATOM 747 O O . THR A 1 92 ? 3.749 -7.796 -13.324 1.00 95.88 92 THR A O 1
ATOM 750 N N . ASN A 1 93 ? 4.215 -6.723 -11.405 1.00 92.44 93 ASN A N 1
ATOM 751 C CA . ASN A 1 93 ? 2.872 -6.200 -11.234 1.00 92.44 93 ASN A CA 1
ATOM 752 C C . ASN A 1 93 ? 2.906 -4.801 -10.577 1.00 92.44 93 ASN A C 1
ATOM 754 O O . ASN A 1 93 ? 3.882 -4.423 -9.930 1.00 92.44 93 ASN A O 1
ATOM 758 N N . HIS A 1 94 ? 1.862 -3.995 -10.761 1.00 69.88 94 HIS A N 1
ATOM 759 C CA . HIS A 1 94 ? 1.683 -2.688 -10.102 1.00 69.88 94 HIS A CA 1
ATOM 760 C C . HIS A 1 94 ? 1.005 -2.783 -8.749 1.00 69.88 94 HIS A C 1
ATOM 762 O O . HIS A 1 94 ? 0.767 -1.793 -8.062 1.00 69.88 94 HIS A O 1
ATOM 768 N N . HIS A 1 95 ? 0.591 -3.981 -8.396 1.00 63.78 95 HIS A N 1
ATOM 769 C CA . HIS A 1 95 ? -0.448 -4.141 -7.416 1.00 63.78 95 HIS A CA 1
ATOM 770 C C . HIS A 1 95 ? 0.121 -4.361 -6.025 1.00 63.78 95 HIS A C 1
ATOM 772 O O . HIS A 1 95 ? -0.598 -4.864 -5.177 1.00 63.78 95 HIS A O 1
ATOM 778 N N . HIS A 1 96 ? 1.346 -3.904 -5.716 1.00 76.75 96 HIS A N 1
ATOM 779 C CA . HIS A 1 96 ? 1.728 -3.883 -4.305 1.00 76.75 96 HIS A CA 1
ATOM 780 C C . HIS A 1 96 ? 0.729 -3.055 -3.488 1.00 76.75 96 HIS A C 1
ATOM 782 O O . HIS A 1 96 ? 0.631 -3.328 -2.311 1.00 76.75 96 HIS A O 1
ATOM 788 N N . ALA A 1 97 ? -0.053 -2.137 -4.084 1.00 90.38 97 ALA A N 1
ATOM 789 C CA . ALA A 1 97 ? -1.220 -1.527 -3.446 1.00 90.38 97 ALA A CA 1
ATOM 790 C C . ALA A 1 97 ? -2.272 -1.001 -4.445 1.00 90.38 97 ALA A C 1
ATOM 792 O O . ALA A 1 97 ? -2.706 0.142 -4.339 1.00 90.38 97 ALA A O 1
ATOM 793 N N . ALA A 1 98 ? -2.687 -1.788 -5.437 1.00 95.69 98 ALA A N 1
ATOM 794 C CA . ALA A 1 98 ? -3.683 -1.330 -6.416 1.00 95.69 98 ALA A CA 1
ATOM 795 C C . ALA A 1 98 ? -5.025 -0.938 -5.786 1.00 95.69 98 ALA A C 1
ATOM 797 O O . ALA A 1 98 ? -5.488 -1.602 -4.854 1.00 95.69 98 ALA A O 1
ATOM 798 N N . ILE A 1 99 ? -5.690 0.089 -6.332 1.00 97.00 99 ILE A N 1
ATOM 799 C CA . ILE A 1 99 ? -7.050 0.440 -5.898 1.00 97.00 99 ILE A CA 1
ATOM 800 C C . ILE A 1 99 ? -8.062 -0.545 -6.499 1.00 97.00 99 ILE A C 1
ATOM 802 O O . ILE A 1 99 ? -8.852 -1.136 -5.767 1.00 97.00 99 ILE A O 1
ATOM 806 N N . TYR A 1 100 ? -7.988 -0.773 -7.811 1.00 97.25 100 TYR A N 1
ATOM 807 C CA . TYR A 1 100 ? -8.915 -1.615 -8.577 1.00 97.25 100 TYR A CA 1
ATOM 808 C C . TYR A 1 100 ? -8.171 -2.710 -9.357 1.00 97.25 100 TYR A C 1
ATOM 810 O O . TYR A 1 100 ? -6.974 -2.555 -9.614 1.00 97.25 100 TYR A O 1
ATOM 818 N N . PRO A 1 101 ? -8.849 -3.802 -9.763 1.00 94.88 101 PRO A N 1
ATOM 819 C CA . PRO A 1 101 ? -8.232 -4.828 -10.599 1.00 94.88 101 PRO A CA 1
ATOM 820 C C . PRO A 1 101 ? -7.905 -4.295 -12.000 1.00 94.88 101 PRO A C 1
ATOM 822 O O . PRO A 1 101 ? -8.679 -3.533 -12.589 1.00 94.88 101 PRO A O 1
ATOM 825 N N . ASN A 1 102 ? -6.787 -4.750 -12.570 1.00 94.75 102 ASN A N 1
ATOM 826 C CA . ASN A 1 102 ? -6.472 -4.523 -13.977 1.00 94.75 102 ASN A CA 1
ATOM 827 C C . ASN A 1 102 ? -6.952 -5.724 -14.819 1.00 94.75 102 ASN A C 1
ATOM 829 O O . ASN A 1 102 ? -6.532 -6.855 -14.572 1.00 94.75 102 ASN A O 1
ATOM 833 N N . PRO A 1 103 ? -7.795 -5.525 -15.852 1.00 93.44 103 PRO A N 1
ATOM 834 C CA . PRO A 1 103 ? -8.277 -6.621 -16.698 1.00 93.44 103 PRO A CA 1
ATOM 835 C C . PRO A 1 103 ? -7.153 -7.366 -17.436 1.00 93.44 103 PRO A C 1
ATOM 837 O O . PRO A 1 103 ? -7.336 -8.529 -17.810 1.00 93.44 103 PRO A O 1
ATOM 840 N N . ASN A 1 104 ? -5.994 -6.730 -17.616 1.00 93.00 104 ASN A N 1
ATOM 841 C CA . ASN A 1 104 ? -4.817 -7.307 -18.262 1.00 93.00 104 ASN A CA 1
ATOM 842 C C . ASN A 1 104 ? -3.862 -8.012 -17.287 1.00 93.00 104 ASN A C 1
ATOM 844 O O . ASN A 1 104 ? -2.867 -8.564 -17.750 1.00 93.00 104 ASN A O 1
ATOM 848 N N . ASP A 1 105 ? -4.149 -8.025 -15.979 1.00 93.69 105 ASP A N 1
ATOM 849 C CA . ASP A 1 105 ? -3.337 -8.767 -15.011 1.00 93.69 105 ASP A CA 1
ATOM 850 C C . ASP A 1 105 ? -3.296 -10.262 -15.403 1.00 93.69 105 ASP A C 1
ATOM 852 O O . ASP A 1 105 ? -4.363 -10.870 -15.600 1.00 93.69 105 ASP A O 1
ATOM 856 N N . PRO A 1 106 ? -2.097 -10.850 -15.594 1.00 93.12 106 PRO A N 1
ATOM 857 C CA . PRO A 1 106 ? -1.918 -12.244 -15.988 1.00 93.12 106 PRO A CA 1
ATOM 858 C C . PRO A 1 106 ? -2.014 -13.228 -14.816 1.00 93.12 106 PRO A C 1
ATOM 860 O O . PRO A 1 106 ? -1.917 -14.436 -15.040 1.00 93.12 106 PRO A O 1
ATOM 863 N N . SER A 1 107 ? -2.169 -12.744 -13.581 1.00 91.44 107 SER A N 1
ATOM 864 C CA . SER A 1 107 ? -2.262 -13.582 -12.388 1.00 91.44 107 SER A CA 1
ATOM 865 C C . SER A 1 107 ? -3.420 -14.574 -12.489 1.00 91.44 107 SER A C 1
ATOM 867 O O . SER A 1 107 ? -4.458 -14.318 -13.106 1.00 91.44 107 SER A O 1
ATOM 869 N N . GLY A 1 108 ? -3.232 -15.744 -11.882 1.00 88.25 108 GLY A N 1
ATOM 870 C CA . GLY A 1 108 ? -4.225 -16.809 -11.922 1.00 88.25 108 GLY A CA 1
ATOM 871 C C . GLY A 1 108 ? -5.513 -16.452 -11.175 1.00 88.25 108 GLY A C 1
ATOM 872 O O . GLY A 1 108 ? -5.512 -15.660 -10.231 1.00 88.25 108 GLY A O 1
ATOM 873 N N . THR A 1 109 ? -6.613 -17.085 -11.589 1.00 87.56 109 THR A N 1
ATOM 874 C CA . THR A 1 109 ? -7.902 -17.053 -10.879 1.00 87.56 109 THR A CA 1
ATOM 875 C C . THR A 1 109 ? -8.155 -18.314 -10.033 1.00 87.56 109 THR A C 1
ATOM 877 O O . THR A 1 109 ? -9.179 -18.423 -9.363 1.00 87.56 109 THR A O 1
ATOM 880 N N . SER A 1 110 ? -7.244 -19.294 -10.086 1.00 81.44 110 SER A N 1
ATOM 881 C CA . SER A 1 110 ? -7.350 -20.601 -9.428 1.00 81.44 110 SER A CA 1
ATOM 882 C C . SER A 1 110 ? -5.960 -21.136 -9.050 1.00 81.44 110 SER A C 1
ATOM 884 O O . SER A 1 110 ? -5.026 -20.972 -9.839 1.00 81.44 110 SER A O 1
ATOM 886 N N . PRO A 1 111 ? -5.793 -21.781 -7.876 1.00 83.00 111 PRO A N 1
ATOM 887 C CA . PRO A 1 111 ? -6.807 -22.006 -6.834 1.00 83.00 111 PRO A CA 1
ATOM 888 C C . PRO A 1 111 ? -7.139 -20.744 -6.019 1.00 83.00 111 PRO A C 1
ATOM 890 O O . PRO A 1 111 ? -8.137 -20.719 -5.301 1.00 83.00 111 PRO A O 1
ATOM 893 N N . VAL A 1 112 ? -6.316 -19.699 -6.143 1.00 87.25 112 VAL A N 1
ATOM 894 C CA . VAL A 1 112 ? -6.521 -18.391 -5.518 1.00 87.25 112 VAL A CA 1
ATOM 895 C C . VAL A 1 112 ? -6.759 -17.358 -6.611 1.00 87.25 112 VAL A C 1
ATOM 897 O O . VAL A 1 112 ? -6.001 -17.297 -7.576 1.00 87.25 112 VAL A O 1
ATOM 900 N N . ASP A 1 113 ? -7.809 -16.554 -6.459 1.00 91.62 113 ASP A N 1
ATOM 901 C CA . ASP A 1 113 ? -8.168 -15.507 -7.412 1.00 91.62 113 ASP A CA 1
ATOM 902 C C . ASP A 1 113 ? -7.400 -14.217 -7.140 1.00 91.62 113 ASP A C 1
ATOM 904 O O . ASP A 1 113 ? -7.924 -13.269 -6.555 1.00 91.62 113 ASP A O 1
ATOM 908 N N . ILE A 1 114 ? -6.125 -14.213 -7.523 1.00 91.06 114 ILE A N 1
ATOM 909 C CA . ILE A 1 114 ? -5.234 -13.070 -7.316 1.00 91.06 114 ILE A CA 1
ATOM 910 C C . ILE A 1 114 ? -5.681 -11.925 -8.223 1.00 91.06 114 ILE A C 1
ATOM 912 O O . ILE A 1 114 ? -6.005 -10.845 -7.734 1.00 91.06 114 ILE A O 1
ATOM 916 N N . LYS A 1 115 ? -5.835 -12.200 -9.522 1.00 92.31 115 LYS A N 1
ATOM 917 C CA . LYS A 1 115 ? -6.203 -11.204 -10.537 1.00 92.31 115 LYS A CA 1
ATOM 918 C C . LYS A 1 115 ? -7.384 -10.325 -10.130 1.00 92.31 115 LYS A C 1
ATOM 920 O O . LYS A 1 115 ? -7.327 -9.105 -10.279 1.00 92.31 115 LYS A O 1
ATOM 925 N N . ASN A 1 116 ? -8.471 -10.928 -9.646 1.00 92.88 116 ASN A N 1
ATOM 926 C CA . ASN A 1 116 ? -9.675 -10.156 -9.351 1.00 92.88 116 ASN A CA 1
ATOM 927 C C . ASN A 1 116 ? -9.765 -9.715 -7.892 1.00 92.88 116 ASN A C 1
ATOM 929 O O . ASN A 1 116 ? -10.499 -8.767 -7.627 1.00 92.88 116 ASN A O 1
ATOM 933 N N . LYS A 1 117 ? -9.065 -10.364 -6.947 1.00 93.88 117 LYS A N 1
ATOM 934 C CA . LYS A 1 117 ? -9.276 -10.116 -5.506 1.00 93.88 117 LYS A CA 1
ATOM 935 C C . LYS A 1 117 ? -8.100 -9.478 -4.776 1.00 93.88 117 LYS A C 1
ATOM 937 O O . LYS A 1 117 ? -8.297 -8.996 -3.663 1.00 93.88 117 LYS A O 1
ATOM 942 N N . TYR A 1 118 ? -6.911 -9.431 -5.371 1.00 93.81 118 TYR A N 1
ATOM 943 C CA . TYR A 1 118 ? -5.729 -8.796 -4.781 1.00 93.81 118 TYR A CA 1
ATOM 944 C C . TYR A 1 118 ? -5.651 -7.320 -5.195 1.00 93.81 118 TYR A C 1
ATOM 946 O O . TYR A 1 118 ? -4.766 -6.872 -5.915 1.00 93.81 118 TYR A O 1
ATOM 954 N N . ASN A 1 119 ? -6.651 -6.559 -4.750 1.00 96.31 119 ASN A N 1
ATOM 955 C CA . ASN A 1 119 ? -6.741 -5.106 -4.891 1.00 96.31 119 ASN A CA 1
ATOM 956 C C . ASN A 1 119 ? -7.506 -4.522 -3.695 1.00 96.31 119 ASN A C 1
ATOM 958 O O . ASN A 1 119 ? -8.254 -5.231 -3.015 1.00 96.31 119 ASN A O 1
ATOM 962 N N . THR A 1 120 ? -7.325 -3.225 -3.444 1.00 97.69 120 THR A N 1
ATOM 963 C CA . THR A 1 120 ? -7.961 -2.509 -2.328 1.00 97.69 120 THR A CA 1
ATOM 964 C C . THR A 1 120 ? -9.475 -2.655 -2.375 1.00 97.69 120 THR A C 1
ATOM 966 O O . THR A 1 120 ? -10.080 -2.988 -1.360 1.00 97.69 120 THR A O 1
ATOM 969 N N . ASP A 1 121 ? -10.095 -2.464 -3.540 1.00 98.12 121 ASP A N 1
ATOM 970 C CA . ASP A 1 121 ? -11.549 -2.479 -3.653 1.00 98.12 121 ASP A CA 1
ATOM 971 C C . ASP A 1 121 ? -12.161 -3.825 -3.261 1.00 98.12 121 ASP A C 1
ATOM 973 O O . ASP A 1 121 ? -13.099 -3.888 -2.466 1.00 98.12 121 ASP A O 1
ATOM 977 N N . SER A 1 122 ? -11.574 -4.911 -3.747 1.00 97.56 122 SER A N 1
ATOM 978 C CA . SER A 1 122 ? -12.025 -6.269 -3.444 1.00 97.56 122 SER A CA 1
ATOM 979 C C . SER A 1 122 ? -11.758 -6.653 -1.993 1.00 97.56 122 SER A C 1
ATOM 981 O O . SER A 1 122 ? -12.628 -7.245 -1.354 1.00 97.56 122 SER A O 1
ATOM 983 N N . ALA A 1 123 ? -10.595 -6.279 -1.449 1.00 97.56 123 ALA A N 1
ATOM 984 C CA . ALA A 1 123 ? -10.274 -6.502 -0.044 1.00 97.56 123 ALA A CA 1
ATOM 985 C C . ALA A 1 123 ? -11.268 -5.772 0.870 1.00 97.56 123 ALA A C 1
ATOM 987 O O . ALA A 1 123 ? -11.830 -6.370 1.782 1.00 97.56 123 ALA A O 1
ATOM 988 N N . MET A 1 124 ? -11.562 -4.502 0.598 1.00 98.62 124 MET A N 1
ATOM 989 C CA . MET A 1 124 ? -12.484 -3.723 1.425 1.00 98.62 124 MET A CA 1
ATOM 990 C C . MET A 1 124 ? -13.934 -4.209 1.294 1.00 98.62 124 MET A C 1
ATOM 992 O O . MET A 1 124 ? -14.628 -4.339 2.306 1.00 98.62 124 MET A O 1
ATOM 996 N N . LYS A 1 125 ? -14.378 -4.569 0.081 1.00 98.38 125 LYS A N 1
ATOM 997 C CA . LYS A 1 125 ? -15.695 -5.187 -0.160 1.00 98.38 125 LYS A CA 1
ATOM 998 C C . LYS A 1 125 ? -15.845 -6.548 0.509 1.00 98.38 125 LYS A C 1
ATOM 1000 O O . LYS A 1 125 ? -16.937 -6.875 0.956 1.00 98.38 125 LYS A O 1
ATOM 1005 N N . LEU A 1 126 ? -14.775 -7.329 0.645 1.00 97.69 126 LEU A N 1
ATOM 1006 C CA . LEU A 1 126 ? -14.818 -8.568 1.423 1.00 97.69 126 LEU A CA 1
ATOM 1007 C C . LEU A 1 126 ? -15.223 -8.280 2.878 1.00 97.69 126 LEU A C 1
ATOM 1009 O O . LEU A 1 126 ? -16.183 -8.863 3.379 1.00 97.69 126 LEU A O 1
ATOM 1013 N N . TYR A 1 127 ? -14.538 -7.347 3.543 1.00 98.19 127 TYR A N 1
ATOM 1014 C CA . TYR A 1 127 ? -14.875 -6.966 4.918 1.00 98.19 127 TYR A CA 1
ATOM 1015 C C . TYR A 1 127 ? -16.271 -6.348 5.028 1.00 98.19 127 TYR A C 1
ATOM 1017 O O . TYR A 1 127 ? -17.047 -6.733 5.905 1.00 98.19 127 TYR A O 1
ATOM 1025 N N . ARG A 1 128 ? -16.611 -5.432 4.120 1.00 98.25 128 ARG A N 1
ATOM 1026 C CA . ARG A 1 128 ? -17.885 -4.711 4.149 1.00 98.25 128 ARG A CA 1
ATOM 1027 C C . ARG A 1 128 ? -19.079 -5.597 3.804 1.00 98.25 128 ARG A C 1
ATOM 1029 O O . ARG A 1 128 ? -20.033 -5.647 4.566 1.00 98.25 128 ARG A O 1
ATOM 1036 N N . ASP A 1 129 ? -19.018 -6.295 2.675 1.00 97.50 129 ASP A N 1
ATOM 1037 C CA . ASP A 1 129 ? -20.178 -6.951 2.063 1.00 97.50 129 ASP A CA 1
ATOM 1038 C C . ASP A 1 129 ? -20.257 -8.438 2.428 1.00 97.50 129 ASP A C 1
ATOM 1040 O O . ASP A 1 129 ? -21.350 -8.972 2.593 1.00 97.50 129 ASP A O 1
ATOM 1044 N N . THR A 1 130 ? -19.114 -9.123 2.575 1.00 95.94 130 THR A N 1
ATOM 1045 C CA . THR A 1 130 ? -19.099 -10.565 2.901 1.00 95.94 130 THR A CA 1
ATOM 1046 C C . THR A 1 130 ? -19.114 -10.806 4.406 1.00 95.94 130 THR A C 1
ATOM 1048 O O . THR A 1 130 ? -19.896 -11.623 4.887 1.00 95.94 130 THR A O 1
ATOM 1051 N N . TYR A 1 131 ? -18.287 -10.081 5.165 1.00 94.12 131 TYR A N 1
ATOM 1052 C CA . TYR A 1 131 ? -18.279 -10.169 6.632 1.00 94.12 131 TYR A CA 1
ATOM 1053 C C . TYR A 1 131 ? -19.254 -9.197 7.308 1.00 94.12 131 TYR A C 1
ATOM 1055 O O . TYR A 1 131 ? -19.373 -9.218 8.533 1.00 94.12 131 TYR A O 1
ATOM 1063 N N . ASN A 1 132 ? -19.979 -8.393 6.521 1.00 96.25 132 ASN A N 1
ATOM 1064 C CA . ASN A 1 132 ? -21.014 -7.465 6.981 1.00 96.25 132 ASN A CA 1
ATOM 1065 C C . ASN A 1 132 ? -20.509 -6.458 8.034 1.00 96.25 132 ASN A C 1
ATOM 1067 O O . ASN A 1 132 ? -21.187 -6.170 9.024 1.00 96.25 132 ASN A O 1
ATOM 1071 N N . ILE A 1 133 ? -19.289 -5.946 7.851 1.00 95.00 133 ILE A N 1
ATOM 1072 C CA . ILE A 1 133 ? -18.679 -4.975 8.763 1.00 95.00 133 ILE A CA 1
ATOM 1073 C C . ILE A 1 133 ? -19.008 -3.555 8.280 1.00 95.00 133 ILE A C 1
ATOM 1075 O O . ILE A 1 133 ? -18.792 -3.253 7.105 1.00 95.00 133 ILE A O 1
ATOM 1079 N N . PRO A 1 134 ? -19.486 -2.646 9.154 1.00 93.69 134 PRO A N 1
ATOM 1080 C CA . PRO A 1 134 ? -19.769 -1.269 8.759 1.00 93.69 134 PRO A CA 1
ATOM 1081 C C . PRO A 1 134 ? -18.558 -0.597 8.107 1.00 93.69 134 PRO A C 1
ATOM 1083 O O . PRO A 1 134 ? -17.456 -0.640 8.654 1.00 93.69 134 PRO A O 1
ATOM 1086 N N . ALA A 1 135 ? -18.767 0.070 6.968 1.00 95.25 135 ALA A N 1
ATOM 1087 C CA . ALA A 1 135 ? -17.694 0.741 6.233 1.00 95.25 135 ALA A CA 1
ATOM 1088 C C . ALA A 1 135 ? -16.936 1.756 7.108 1.00 95.25 135 ALA A C 1
ATOM 1090 O O . ALA A 1 135 ? -15.708 1.781 7.089 1.00 95.25 135 ALA A O 1
ATOM 1091 N N . SER A 1 136 ? -17.644 2.491 7.972 1.00 90.56 136 SER A N 1
ATOM 1092 C CA . SER A 1 136 ? -17.070 3.447 8.932 1.00 90.56 136 SER A CA 1
ATOM 1093 C C . SER A 1 136 ? -16.099 2.832 9.947 1.00 90.56 136 SER A C 1
ATOM 1095 O O . SER A 1 136 ? -15.382 3.561 10.625 1.00 90.56 136 SER A O 1
ATOM 1097 N N . LYS A 1 137 ? -16.061 1.500 10.056 1.00 92.06 137 LYS A N 1
ATOM 1098 C CA . LYS A 1 137 ? -15.140 0.745 10.910 1.00 92.06 137 LYS A CA 1
ATOM 1099 C C . LYS A 1 137 ? -13.865 0.313 10.188 1.00 92.06 137 LYS A C 1
ATOM 1101 O O . LYS A 1 137 ? -12.932 -0.166 10.825 1.00 92.06 137 LYS A O 1
ATOM 1106 N N . LEU A 1 138 ? -13.841 0.402 8.863 1.00 97.00 138 LEU A N 1
ATOM 1107 C CA . LEU A 1 138 ? -12.766 -0.120 8.031 1.00 97.00 138 LEU A CA 1
ATOM 1108 C C . LEU A 1 138 ? -11.865 1.026 7.575 1.00 97.00 138 LEU A C 1
ATOM 1110 O O . LEU A 1 138 ? -12.331 1.957 6.918 1.00 97.00 138 LEU A O 1
ATOM 1114 N N . ASN A 1 139 ? -10.574 0.926 7.879 1.00 96.00 139 ASN A N 1
ATOM 1115 C CA . ASN A 1 139 ? -9.555 1.862 7.423 1.00 96.00 139 ASN A CA 1
ATOM 1116 C C . ASN A 1 139 ? -8.754 1.242 6.275 1.00 96.00 139 ASN A C 1
ATOM 1118 O O . ASN A 1 139 ? -8.268 0.113 6.388 1.00 96.00 139 ASN A O 1
ATOM 1122 N N . VAL A 1 140 ? -8.607 1.995 5.184 1.00 98.50 140 VAL A N 1
ATOM 1123 C CA . VAL A 1 140 ? -7.866 1.578 3.984 1.00 98.50 140 VAL A CA 1
ATOM 1124 C C . VAL A 1 140 ? -6.367 1.783 4.190 1.00 98.50 140 VAL A C 1
ATOM 1126 O O . VAL A 1 140 ? -5.928 2.861 4.586 1.00 98.50 140 VAL A O 1
ATOM 1129 N N . GLY A 1 141 ? -5.561 0.771 3.889 1.00 96.94 141 GLY A N 1
ATOM 1130 C CA . GLY A 1 141 ? -4.110 0.862 3.973 1.00 96.94 141 GLY A CA 1
ATOM 1131 C C . GLY A 1 141 ? -3.459 1.537 2.771 1.00 96.94 141 GLY A C 1
ATOM 1132 O O . GLY A 1 141 ? -3.895 1.364 1.630 1.00 96.94 141 GLY A O 1
ATOM 1133 N N . THR A 1 142 ? -2.373 2.268 3.015 1.00 96.88 142 THR A N 1
ATOM 1134 C CA . THR A 1 142 ? -1.488 2.804 1.977 1.00 96.88 142 THR A CA 1
ATOM 1135 C C . THR A 1 142 ? -0.004 2.611 2.332 1.00 96.88 142 THR A C 1
ATOM 1137 O O . THR A 1 142 ? 0.370 2.799 3.492 1.00 96.88 142 THR A O 1
ATOM 1140 N N . PRO A 1 143 ? 0.853 2.203 1.382 1.00 95.75 143 PRO A N 1
ATOM 1141 C CA . PRO A 1 143 ? 2.286 2.068 1.611 1.00 95.75 143 PRO A CA 1
ATOM 1142 C C . PRO A 1 143 ? 3.048 3.354 1.258 1.00 95.75 143 PRO A C 1
ATOM 1144 O O . PRO A 1 143 ? 2.952 3.864 0.148 1.00 95.75 143 PRO A O 1
ATOM 1147 N N . PHE A 1 144 ? 3.897 3.838 2.160 1.00 96.00 144 PHE A N 1
ATOM 1148 C CA . PHE A 1 144 ? 4.862 4.923 1.912 1.00 96.00 144 PHE A CA 1
ATOM 1149 C C . PHE A 1 144 ? 6.238 4.381 1.502 1.00 96.00 144 PHE A C 1
ATOM 1151 O O . PHE A 1 144 ? 7.288 4.954 1.795 1.00 96.00 144 PHE A O 1
ATOM 1158 N N . TYR A 1 145 ? 6.232 3.243 0.820 1.00 96.12 145 TYR A N 1
ATOM 1159 C CA . TYR A 1 145 ? 7.412 2.560 0.318 1.00 96.12 145 TYR A CA 1
ATOM 1160 C C . TYR A 1 145 ? 7.099 1.897 -1.019 1.00 96.12 145 TYR A C 1
ATOM 1162 O O . TYR A 1 145 ? 5.952 1.835 -1.458 1.00 96.12 145 TYR A O 1
ATOM 1170 N N . SER A 1 146 ? 8.142 1.396 -1.663 1.00 97.75 146 SER A N 1
ATOM 1171 C CA . SER A 1 146 ? 8.058 0.665 -2.920 1.00 97.75 146 SER A CA 1
ATOM 1172 C C . SER A 1 146 ? 8.250 -0.837 -2.747 1.00 97.75 146 SER A C 1
ATOM 1174 O O . SER A 1 146 ? 8.853 -1.304 -1.784 1.00 97.75 146 SER A O 1
ATOM 1176 N N . ARG A 1 147 ? 7.794 -1.603 -3.735 1.00 97.81 147 ARG A N 1
ATOM 1177 C CA . ARG A 1 147 ? 8.350 -2.928 -4.043 1.00 97.81 147 ARG A CA 1
ATOM 1178 C C . ARG A 1 147 ? 8.933 -2.906 -5.442 1.00 97.81 147 ARG A C 1
ATOM 1180 O O . ARG A 1 147 ? 8.503 -2.107 -6.275 1.00 97.81 147 ARG A O 1
ATOM 1187 N N . GLY A 1 148 ? 9.903 -3.770 -5.716 1.00 97.12 148 GLY A N 1
ATOM 1188 C CA . GLY A 1 148 ? 10.561 -3.765 -7.018 1.00 97.12 148 GLY A CA 1
ATOM 1189 C C . GLY A 1 148 ? 10.957 -5.130 -7.540 1.00 97.12 148 GLY A C 1
ATOM 1190 O O . GLY A 1 148 ? 11.138 -6.074 -6.782 1.00 97.12 148 GLY A O 1
ATOM 1191 N N . TRP A 1 149 ? 11.151 -5.190 -8.852 1.00 98.00 149 TRP A N 1
ATOM 1192 C CA . TRP A 1 149 ? 11.656 -6.341 -9.591 1.00 98.00 149 TRP A CA 1
ATOM 1193 C C . TRP A 1 149 ? 12.907 -5.950 -10.368 1.00 98.00 149 TRP A C 1
ATOM 1195 O O . TRP A 1 149 ? 13.045 -4.810 -10.822 1.00 98.00 149 TRP A O 1
ATOM 1205 N N . LYS A 1 150 ? 13.816 -6.909 -10.538 1.00 97.25 150 LYS A N 1
ATOM 1206 C CA . LYS A 1 150 ? 14.962 -6.803 -11.447 1.00 97.25 150 LYS A CA 1
ATOM 1207 C C . LYS A 1 150 ? 14.886 -7.881 -12.526 1.00 97.25 150 LYS A C 1
ATOM 1209 O O . LYS A 1 150 ? 14.063 -8.795 -12.455 1.00 97.25 150 LYS A O 1
ATOM 1214 N N . ASN A 1 151 ? 15.776 -7.784 -13.511 1.00 97.81 151 ASN A N 1
ATOM 1215 C CA . ASN A 1 151 ? 15.766 -8.641 -14.699 1.00 97.81 151 ASN A CA 1
ATOM 1216 C C . ASN A 1 151 ? 14.413 -8.595 -15.429 1.00 97.81 151 ASN A C 1
ATOM 1218 O O . ASN A 1 151 ? 13.958 -9.598 -15.976 1.00 97.81 151 ASN A O 1
ATOM 1222 N N . VAL A 1 152 ? 13.754 -7.436 -15.389 1.00 98.12 152 VAL A N 1
ATOM 1223 C CA . VAL A 1 152 ? 12.454 -7.213 -16.016 1.00 98.12 152 VAL A CA 1
ATOM 1224 C C . VAL A 1 152 ? 12.639 -7.166 -17.526 1.00 98.12 152 VAL A C 1
ATOM 1226 O O . VAL A 1 152 ? 13.330 -6.288 -18.051 1.00 98.12 152 VAL A O 1
ATOM 1229 N N . VAL A 1 153 ? 12.000 -8.099 -18.226 1.00 96.75 153 VAL A N 1
ATOM 1230 C CA . VAL A 1 153 ? 12.014 -8.156 -19.687 1.00 96.75 153 VAL A CA 1
ATOM 1231 C C . VAL A 1 153 ? 11.262 -6.952 -20.247 1.00 96.75 153 VAL A C 1
ATOM 1233 O O . VAL A 1 153 ? 10.115 -6.695 -19.887 1.00 96.75 153 VAL A O 1
ATOM 1236 N N . ASN A 1 154 ? 11.889 -6.215 -21.162 1.00 93.19 154 ASN A N 1
ATOM 1237 C CA . ASN A 1 154 ? 11.194 -5.157 -21.882 1.00 93.19 154 ASN A CA 1
ATOM 1238 C C . ASN A 1 154 ? 10.214 -5.778 -22.888 1.00 93.19 154 ASN A C 1
ATOM 1240 O O . ASN A 1 154 ? 10.626 -6.326 -23.909 1.00 93.19 154 ASN A O 1
ATOM 1244 N N . ASN A 1 155 ? 8.920 -5.697 -22.590 1.00 93.19 155 ASN A N 1
ATOM 1245 C CA . ASN A 1 155 ? 7.842 -6.242 -23.415 1.00 93.19 155 ASN A CA 1
ATOM 1246 C C . ASN A 1 155 ? 7.344 -5.275 -24.509 1.00 93.19 155 ASN A C 1
ATOM 1248 O O . ASN A 1 155 ? 6.468 -5.653 -25.282 1.00 93.19 155 ASN A O 1
ATOM 1252 N N . GLY A 1 156 ? 7.876 -4.046 -24.592 1.00 86.56 156 GLY A N 1
ATOM 1253 C CA . GLY A 1 156 ? 7.576 -3.089 -25.669 1.00 86.56 156 GLY A CA 1
ATOM 1254 C C . GLY A 1 156 ? 6.123 -2.593 -25.742 1.00 86.56 156 GLY A C 1
ATOM 1255 O O . GLY A 1 156 ? 5.741 -1.998 -26.748 1.00 86.56 156 GLY A O 1
ATOM 1256 N N . GLY A 1 157 ? 5.307 -2.850 -24.714 1.00 86.44 157 GLY A N 1
ATOM 1257 C CA . GLY A 1 157 ? 3.906 -2.426 -24.654 1.00 86.44 157 GLY A CA 1
ATOM 1258 C C . GLY A 1 157 ? 3.725 -0.938 -24.333 1.00 86.44 157 GLY A C 1
ATOM 1259 O O . GLY A 1 157 ? 4.683 -0.221 -24.054 1.00 86.44 157 GLY A O 1
ATOM 1260 N N . SER A 1 158 ? 2.469 -0.474 -24.321 1.00 90.50 158 SER A N 1
ATOM 1261 C CA . SER A 1 158 ? 2.109 0.897 -23.909 1.00 90.50 158 SER A CA 1
ATOM 1262 C C . SER A 1 158 ? 2.398 1.183 -22.430 1.00 90.50 158 SER A C 1
ATOM 1264 O O . SER A 1 158 ? 2.621 2.333 -22.059 1.00 90.50 158 SER A O 1
ATOM 1266 N N . LEU A 1 159 ? 2.423 0.133 -21.607 1.00 94.44 159 LEU A N 1
ATOM 1267 C CA . LEU A 1 159 ? 2.906 0.124 -20.228 1.00 94.44 159 LEU A CA 1
ATOM 1268 C C . LEU A 1 159 ? 4.107 -0.833 -20.155 1.00 94.44 159 LEU A C 1
ATOM 1270 O O . LEU A 1 159 ? 3.956 -1.990 -19.757 1.00 94.44 159 LEU A O 1
ATOM 1274 N N . PRO A 1 160 ? 5.297 -0.408 -20.618 1.00 95.94 160 PRO A N 1
ATOM 1275 C CA . PRO A 1 160 ? 6.450 -1.289 -20.692 1.00 95.94 160 PRO A CA 1
ATOM 1276 C C . PRO A 1 160 ? 6.894 -1.710 -19.292 1.00 95.94 160 PRO A C 1
ATOM 1278 O O . PRO A 1 160 ? 6.825 -0.931 -18.339 1.00 95.94 160 PRO A O 1
ATOM 1281 N N . GLY A 1 161 ? 7.335 -2.958 -19.172 1.00 95.69 161 GLY A N 1
ATOM 1282 C CA . GLY A 1 161 ? 7.785 -3.536 -17.908 1.00 95.69 161 GLY A CA 1
ATOM 1283 C C . GLY A 1 161 ? 6.660 -3.993 -16.977 1.00 95.69 161 GLY A C 1
ATOM 1284 O O . GLY A 1 161 ? 6.949 -4.794 -16.100 1.00 95.69 161 GLY A O 1
ATOM 1285 N N . LEU A 1 162 ? 5.402 -3.579 -17.174 1.00 96.06 162 LEU A N 1
ATOM 1286 C CA . LEU A 1 162 ? 4.237 -4.143 -16.478 1.00 96.06 162 LEU A CA 1
ATOM 1287 C C . LEU A 1 162 ? 3.879 -5.523 -17.040 1.00 96.06 162 LE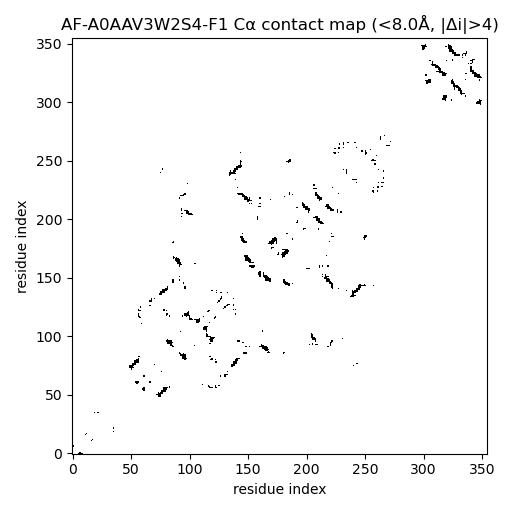U A C 1
ATOM 1289 O O . LEU A 1 162 ? 3.888 -5.704 -18.259 1.00 96.06 162 LEU A O 1
ATOM 1293 N N . PHE A 1 163 ? 3.515 -6.469 -16.166 1.00 96.00 163 PHE A N 1
ATOM 1294 C CA . PHE A 1 163 ? 3.128 -7.843 -16.519 1.00 96.00 163 PHE A CA 1
ATOM 1295 C C . PHE A 1 163 ? 4.203 -8.566 -17.336 1.00 96.00 163 PHE A C 1
ATOM 1297 O O . PHE A 1 163 ? 3.929 -9.466 -18.130 1.00 96.00 163 PHE A O 1
ATOM 1304 N N . ALA A 1 164 ? 5.451 -8.148 -17.152 1.00 96.50 164 ALA A N 1
ATOM 1305 C CA . ALA A 1 164 ? 6.605 -8.700 -17.824 1.00 96.50 164 ALA A CA 1
ATOM 1306 C C . ALA A 1 164 ? 7.228 -9.805 -16.975 1.00 96.50 164 ALA A C 1
ATOM 1308 O O . ALA A 1 164 ? 7.163 -9.787 -15.747 1.00 96.50 164 ALA A O 1
ATOM 1309 N N . SER A 1 165 ? 7.892 -10.755 -17.633 1.00 97.50 165 SER A N 1
ATOM 1310 C CA . SER A 1 165 ? 8.751 -11.704 -16.928 1.00 97.50 165 SER A CA 1
ATOM 1311 C C . SER A 1 165 ? 9.847 -10.945 -16.179 1.00 97.50 165 SER A C 1
ATOM 1313 O O . SER A 1 165 ? 10.470 -10.036 -16.731 1.00 97.50 165 SER A O 1
ATOM 1315 N N . ALA A 1 166 ? 10.107 -11.350 -14.944 1.00 97.31 166 ALA A N 1
ATOM 1316 C CA . ALA A 1 166 ? 11.152 -10.805 -14.095 1.00 97.31 166 ALA A CA 1
ATOM 1317 C C . ALA A 1 166 ? 11.730 -11.889 -13.187 1.00 97.31 166 ALA A C 1
ATOM 1319 O O . ALA A 1 166 ? 11.161 -12.972 -13.042 1.00 97.31 166 ALA A O 1
ATOM 1320 N N . ASN A 1 167 ? 12.877 -11.607 -12.573 1.00 96.38 167 ASN A N 1
ATOM 1321 C CA . ASN A 1 167 ? 13.482 -12.540 -11.634 1.00 96.38 167 ASN A CA 1
ATOM 1322 C C . ASN A 1 167 ? 14.267 -11.806 -10.544 1.00 96.38 167 ASN A C 1
ATOM 1324 O O . ASN A 1 167 ? 15.331 -11.228 -10.802 1.00 96.38 167 ASN A O 1
ATOM 1328 N N . GLY A 1 168 ? 13.758 -11.907 -9.317 1.00 95.44 168 GLY A N 1
ATOM 1329 C CA . GLY A 1 168 ? 14.327 -11.312 -8.116 1.00 95.44 168 GLY A CA 1
ATOM 1330 C C . GLY A 1 168 ? 14.025 -9.822 -7.972 1.00 95.44 168 GLY A C 1
ATOM 1331 O O . GLY A 1 168 ? 13.419 -9.192 -8.838 1.00 95.44 168 GLY A O 1
ATOM 1332 N N . ALA A 1 169 ? 14.502 -9.252 -6.868 1.00 96.75 169 ALA A N 1
ATOM 1333 C CA . ALA A 1 169 ? 14.332 -7.842 -6.538 1.00 96.75 169 ALA A CA 1
ATOM 1334 C C . ALA A 1 169 ? 15.670 -7.079 -6.603 1.00 96.75 169 ALA A C 1
ATOM 1336 O O . ALA A 1 169 ? 16.734 -7.670 -6.356 1.00 96.75 169 ALA A O 1
ATOM 1337 N N . PRO A 1 170 ? 15.652 -5.775 -6.931 1.00 96.38 170 PRO A N 1
ATOM 1338 C CA . PRO A 1 170 ? 16.760 -4.880 -6.624 1.00 96.38 170 PRO A CA 1
ATOM 1339 C C . PRO A 1 170 ? 16.860 -4.689 -5.102 1.00 96.38 170 PRO A C 1
ATOM 1341 O O . PRO A 1 170 ? 15.863 -4.803 -4.394 1.00 96.38 170 PRO A O 1
ATOM 1344 N N . VAL A 1 171 ? 18.056 -4.393 -4.590 1.00 97.44 171 VAL A N 1
ATOM 1345 C CA . VAL A 1 171 ? 18.232 -4.057 -3.168 1.00 97.44 171 VAL A CA 1
ATOM 1346 C C . VAL A 1 171 ? 17.727 -2.633 -2.950 1.00 97.44 171 VAL A C 1
ATOM 1348 O O . VAL A 1 171 ? 18.309 -1.686 -3.482 1.00 97.44 171 VAL A O 1
ATOM 1351 N N . GLY A 1 172 ? 16.630 -2.488 -2.212 1.00 95.56 172 GLY A N 1
ATOM 1352 C CA . GLY A 1 172 ? 16.117 -1.199 -1.773 1.00 95.56 172 GLY A CA 1
ATOM 1353 C C . GLY A 1 172 ? 16.865 -0.650 -0.557 1.00 95.56 172 GLY A C 1
ATOM 1354 O O . GLY A 1 172 ? 17.590 -1.363 0.132 1.00 95.56 172 GLY A O 1
ATOM 1355 N N . THR A 1 173 ? 16.672 0.636 -0.279 1.00 94.81 173 THR A N 1
ATOM 1356 C CA . THR A 1 173 ? 17.336 1.353 0.826 1.00 94.81 173 THR A CA 1
ATOM 1357 C C . THR A 1 173 ? 16.966 0.795 2.207 1.00 94.81 173 THR A C 1
ATOM 1359 O O . THR A 1 173 ? 17.763 0.883 3.136 1.00 94.81 173 THR A O 1
ATOM 1362 N N . TRP A 1 174 ? 15.772 0.216 2.345 1.00 90.44 174 TRP A N 1
ATOM 1363 C CA . TRP A 1 174 ? 15.284 -0.406 3.582 1.00 90.44 174 TRP A CA 1
ATOM 1364 C C . TRP A 1 174 ? 15.402 -1.928 3.590 1.00 90.44 174 TRP A C 1
ATOM 1366 O O . TRP A 1 174 ? 15.007 -2.575 4.560 1.00 90.44 174 TRP A O 1
ATOM 1376 N N . ASP A 1 175 ? 15.931 -2.520 2.522 1.00 91.19 175 ASP A N 1
ATOM 1377 C CA . ASP A 1 175 ? 16.075 -3.962 2.467 1.00 91.19 175 ASP A CA 1
ATOM 1378 C C . ASP A 1 175 ? 17.265 -4.445 3.292 1.00 91.19 175 ASP A C 1
ATOM 1380 O O . ASP A 1 175 ? 18.344 -3.849 3.331 1.00 91.19 175 ASP A O 1
ATOM 1384 N N . ASN A 1 176 ? 17.096 -5.639 3.849 1.00 89.88 176 ASN A N 1
ATOM 1385 C CA . ASN A 1 176 ? 18.228 -6.502 4.113 1.00 89.88 176 ASN A CA 1
ATOM 1386 C C . ASN A 1 176 ? 18.848 -6.899 2.756 1.00 89.88 176 ASN A C 1
ATOM 1388 O O . ASN A 1 176 ? 18.175 -7.502 1.919 1.00 89.88 176 ASN A O 1
ATOM 1392 N N . ALA A 1 177 ? 20.130 -6.598 2.534 1.00 89.31 177 ALA A N 1
ATOM 1393 C CA . ALA A 1 177 ? 20.810 -6.878 1.266 1.00 89.31 177 ALA A CA 1
ATOM 1394 C C . ALA A 1 177 ? 20.805 -8.372 0.879 1.00 89.31 177 ALA A C 1
ATOM 1396 O O . ALA A 1 177 ? 20.871 -8.703 -0.306 1.00 89.31 177 ALA A O 1
ATOM 1397 N N . GLN A 1 178 ? 20.699 -9.276 1.858 1.00 90.50 178 GLN A N 1
ATOM 1398 C CA . GLN A 1 178 ? 20.583 -10.722 1.654 1.00 90.50 178 GLN A CA 1
ATOM 1399 C C . GLN A 1 178 ? 19.149 -11.177 1.320 1.00 90.50 178 GLN A C 1
ATOM 1401 O O . GLN A 1 178 ? 18.936 -12.335 0.965 1.00 90.50 178 GLN A O 1
ATOM 1406 N N . SER A 1 179 ? 18.150 -10.305 1.439 1.00 90.00 179 SER A N 1
ATOM 1407 C CA . SER A 1 179 ? 16.741 -10.595 1.140 1.00 90.00 179 SER A CA 1
ATOM 1408 C C . SER A 1 179 ? 16.062 -9.366 0.523 1.00 90.00 179 SER A C 1
ATOM 1410 O O . SER A 1 179 ? 15.212 -8.745 1.161 1.00 90.00 179 SER A O 1
ATOM 1412 N N . PRO A 1 180 ? 16.454 -8.985 -0.708 1.00 94.25 180 PRO A N 1
ATOM 1413 C CA . PRO A 1 180 ? 15.943 -7.784 -1.351 1.00 94.25 180 PRO A CA 1
ATOM 1414 C C . PRO A 1 180 ? 14.461 -7.925 -1.715 1.00 94.25 180 PRO A C 1
ATOM 1416 O O . PRO A 1 180 ? 14.050 -8.939 -2.282 1.00 94.25 180 PRO A O 1
ATOM 1419 N N . GLY A 1 181 ? 13.679 -6.883 -1.441 1.00 93.75 181 GLY A N 1
ATOM 1420 C CA . GLY A 1 181 ? 12.279 -6.731 -1.845 1.00 93.75 181 GLY A CA 1
ATOM 1421 C C . GLY A 1 181 ? 12.032 -5.510 -2.739 1.00 93.75 181 GLY A C 1
ATOM 1422 O O . GLY A 1 181 ? 10.898 -5.279 -3.167 1.00 93.75 181 GLY A O 1
ATOM 1423 N N . GLY A 1 182 ? 13.075 -4.726 -3.017 1.00 96.25 182 GLY A N 1
ATOM 1424 C CA . GLY A 1 182 ? 12.979 -3.433 -3.678 1.00 96.25 182 GLY A CA 1
ATOM 1425 C C . GLY A 1 182 ? 12.360 -2.362 -2.784 1.00 96.25 182 GLY A C 1
ATOM 1426 O O . GLY A 1 182 ? 11.714 -1.462 -3.314 1.00 96.25 182 GLY A O 1
ATOM 1427 N N . GLN A 1 183 ? 12.529 -2.464 -1.459 1.00 95.25 183 GLN A N 1
ATOM 1428 C CA . GLN A 1 183 ? 11.920 -1.538 -0.503 1.00 95.25 183 GLN A CA 1
ATOM 1429 C C . GLN A 1 183 ? 12.702 -0.235 -0.404 1.00 95.25 183 GLN A C 1
ATOM 1431 O O . GLN A 1 183 ? 13.769 -0.155 0.206 1.00 95.25 183 GLN A O 1
ATOM 1436 N N . ASN A 1 184 ? 12.150 0.808 -1.010 1.00 96.75 184 ASN A N 1
ATOM 1437 C CA . ASN A 1 184 ? 12.621 2.177 -0.850 1.00 96.75 184 ASN A CA 1
ATOM 1438 C C . ASN A 1 184 ? 11.501 3.050 -0.288 1.00 96.75 184 ASN A C 1
ATOM 1440 O O . ASN A 1 184 ? 10.366 2.890 -0.742 1.00 96.75 184 ASN A O 1
ATOM 1444 N N . PRO A 1 185 ? 11.810 3.992 0.617 1.00 95.88 185 PRO A N 1
ATOM 1445 C CA . PRO A 1 185 ? 10.837 4.977 1.071 1.00 95.88 185 PRO A CA 1
ATOM 1446 C C . PRO A 1 185 ? 10.345 5.856 -0.080 1.00 95.88 185 PRO A C 1
ATOM 1448 O O . PRO A 1 185 ? 11.041 6.027 -1.089 1.00 95.88 185 PRO A O 1
ATOM 1451 N N . TYR A 1 186 ? 9.170 6.459 0.082 1.00 96.00 186 TYR A N 1
ATOM 1452 C CA . TYR A 1 186 ? 8.587 7.364 -0.907 1.00 96.00 186 TYR A CA 1
ATOM 1453 C C . TYR A 1 186 ? 9.550 8.493 -1.317 1.00 96.00 186 TYR A C 1
ATOM 1455 O O . TYR A 1 186 ? 9.743 8.715 -2.515 1.00 96.00 186 TYR A O 1
ATOM 1463 N N . PHE A 1 187 ? 10.245 9.144 -0.376 1.00 94.62 187 PHE A N 1
ATOM 1464 C CA . PHE A 1 187 ? 11.206 10.202 -0.734 1.00 94.62 187 PHE A CA 1
ATOM 1465 C C . PHE A 1 187 ? 12.326 9.693 -1.659 1.00 94.62 187 PHE A C 1
ATOM 1467 O O . PHE A 1 187 ? 12.733 10.385 -2.593 1.00 94.62 187 PHE A O 1
ATOM 1474 N N . LYS A 1 188 ? 12.763 8.437 -1.485 1.00 96.94 188 LYS A N 1
ATOM 1475 C CA . LYS A 1 188 ? 13.750 7.816 -2.375 1.00 96.94 188 LYS A CA 1
ATOM 1476 C C . LYS A 1 188 ? 13.167 7.540 -3.760 1.00 96.94 188 LYS A C 1
ATOM 1478 O O . LYS A 1 188 ? 13.866 7.695 -4.761 1.00 96.94 188 LYS A O 1
ATOM 1483 N N . MET A 1 189 ? 11.885 7.191 -3.844 1.00 97.12 189 MET A N 1
ATOM 1484 C CA . MET A 1 189 ? 11.192 7.061 -5.129 1.00 97.12 189 MET A CA 1
ATOM 1485 C C . MET A 1 189 ? 11.141 8.392 -5.888 1.00 97.12 189 MET A C 1
ATOM 1487 O O . MET A 1 189 ? 11.362 8.405 -7.098 1.00 97.12 189 MET A O 1
ATOM 1491 N N . LYS A 1 190 ? 10.969 9.522 -5.191 1.00 96.75 190 LYS A N 1
ATOM 1492 C CA . LYS A 1 190 ? 11.026 10.868 -5.796 1.00 96.75 190 LYS A CA 1
ATOM 1493 C C . LYS A 1 190 ? 12.415 11.257 -6.300 1.00 96.75 190 LYS A C 1
ATOM 1495 O O . LYS A 1 190 ? 12.527 12.045 -7.240 1.00 96.75 190 LYS A O 1
ATOM 1500 N N . GLU A 1 191 ? 13.480 10.715 -5.715 1.00 97.25 191 GLU A N 1
ATOM 1501 C CA . GLU A 1 191 ? 14.832 10.837 -6.276 1.00 97.25 191 GLU A CA 1
ATOM 1502 C C . GLU A 1 191 ? 14.993 9.984 -7.543 1.00 97.25 191 GLU A C 1
ATOM 1504 O O . GLU A 1 191 ? 15.545 10.448 -8.545 1.00 97.25 191 GLU A O 1
ATOM 1509 N N . LEU A 1 192 ? 14.485 8.747 -7.525 1.00 97.62 192 LEU A N 1
ATOM 1510 C CA . LEU A 1 192 ? 14.544 7.841 -8.676 1.00 97.62 192 LEU A CA 1
ATOM 1511 C C . LEU A 1 192 ? 13.737 8.368 -9.869 1.00 97.62 192 LEU A C 1
ATOM 1513 O O . LEU A 1 192 ? 14.208 8.249 -10.995 1.00 97.62 192 LEU A O 1
ATOM 1517 N N . GLU A 1 193 ? 12.603 9.039 -9.637 1.00 97.56 193 GLU A N 1
ATOM 1518 C CA . GLU A 1 193 ? 11.832 9.760 -10.670 1.00 97.56 193 GLU A CA 1
ATOM 1519 C C . GLU A 1 193 ? 12.689 10.753 -11.477 1.00 97.56 193 GLU A C 1
ATOM 1521 O O . GLU A 1 193 ? 12.412 11.004 -12.647 1.00 97.56 193 GLU A O 1
ATOM 1526 N N . LYS A 1 194 ? 13.729 11.326 -10.857 1.00 97.56 194 LYS A N 1
ATOM 1527 C CA . LYS A 1 194 ? 14.629 12.322 -11.467 1.00 97.56 194 LYS A CA 1
ATOM 1528 C C . LYS A 1 194 ? 15.896 11.695 -12.053 1.00 97.56 194 LYS A C 1
ATOM 1530 O O . LYS A 1 194 ? 16.721 12.396 -12.639 1.00 97.56 194 LYS A O 1
ATOM 1535 N N . THR A 1 195 ? 16.089 10.393 -11.864 1.00 97.94 195 THR A N 1
ATOM 1536 C CA . THR A 1 195 ? 17.301 9.684 -12.276 1.00 97.94 195 THR A CA 1
ATOM 1537 C C . THR A 1 195 ? 17.191 9.245 -13.733 1.00 97.94 195 THR A C 1
ATOM 1539 O O . THR A 1 195 ? 16.215 8.614 -14.133 1.00 97.94 195 THR A O 1
ATOM 1542 N N . SER A 1 196 ? 18.222 9.541 -14.533 1.00 97.50 196 SER A N 1
ATOM 1543 C CA . SER A 1 196 ? 18.257 9.190 -15.958 1.00 97.50 196 SER A CA 1
ATOM 1544 C C . SER A 1 196 ? 17.977 7.699 -16.197 1.00 97.50 196 SER A C 1
ATOM 1546 O O . SER A 1 196 ? 18.552 6.827 -15.543 1.00 97.50 196 SER A O 1
ATOM 1548 N N . GLY A 1 197 ? 17.088 7.415 -17.150 1.00 96.88 197 GLY A N 1
ATOM 1549 C CA . GLY A 1 197 ? 16.672 6.066 -17.538 1.00 96.88 197 GLY A CA 1
ATOM 1550 C C . GLY A 1 197 ? 15.435 5.536 -16.812 1.00 96.88 197 GLY A C 1
ATOM 1551 O O . GLY A 1 197 ? 14.780 4.652 -17.360 1.00 96.88 197 GLY A O 1
ATOM 1552 N N . TYR A 1 198 ? 15.073 6.074 -15.642 1.00 98.19 198 TYR A N 1
ATOM 1553 C CA . TYR A 1 198 ? 13.779 5.774 -15.027 1.00 98.19 198 TYR A CA 1
ATOM 1554 C C . TYR A 1 198 ? 12.683 6.609 -15.680 1.00 98.19 198 TYR A C 1
ATOM 1556 O O . TYR A 1 198 ? 12.783 7.831 -15.781 1.00 98.19 198 TYR A O 1
ATOM 1564 N N . VAL A 1 199 ? 11.620 5.936 -16.109 1.00 97.75 199 VAL A N 1
ATOM 1565 C CA . VAL A 1 199 ? 10.420 6.565 -16.656 1.00 97.75 199 VAL A CA 1
ATOM 1566 C C . VAL A 1 199 ? 9.239 6.191 -15.775 1.00 97.75 199 VAL A C 1
ATOM 1568 O O . VAL A 1 199 ? 9.054 5.022 -15.430 1.00 97.75 199 VAL A O 1
ATOM 1571 N N . LYS A 1 200 ? 8.456 7.202 -15.394 1.00 97.50 200 LYS A N 1
ATOM 1572 C CA . LYS A 1 200 ? 7.224 7.029 -14.633 1.00 97.50 200 LYS A CA 1
ATOM 1573 C C . LYS A 1 200 ? 6.063 6.748 -15.570 1.00 97.50 200 LYS A C 1
ATOM 1575 O O . LYS A 1 200 ? 5.826 7.486 -16.523 1.00 97.50 200 LYS A O 1
ATOM 1580 N N . TYR A 1 201 ? 5.316 5.713 -15.240 1.00 96.75 201 TYR A N 1
ATOM 1581 C CA . TYR A 1 201 ? 4.116 5.294 -15.940 1.00 96.75 201 TYR A CA 1
ATOM 1582 C C . TYR A 1 201 ? 2.974 5.167 -14.931 1.00 96.75 201 TYR A C 1
ATOM 1584 O O . TYR A 1 201 ? 3.206 5.032 -13.727 1.00 96.75 201 TYR A O 1
ATOM 1592 N N . ARG A 1 202 ? 1.732 5.215 -15.416 1.00 95.56 202 ARG A N 1
ATOM 1593 C CA . ARG A 1 202 ? 0.533 5.039 -14.593 1.00 95.56 202 ARG A CA 1
ATOM 1594 C C . ARG A 1 202 ? -0.360 3.970 -15.181 1.00 95.56 202 ARG A C 1
ATOM 1596 O O . ARG A 1 202 ? -0.671 4.011 -16.370 1.00 95.56 202 ARG A O 1
ATOM 1603 N N . ASP A 1 203 ? -0.812 3.065 -14.327 1.00 95.94 203 ASP A N 1
ATOM 1604 C CA . ASP A 1 203 ? -1.850 2.110 -14.681 1.00 95.94 203 ASP A CA 1
ATOM 1605 C C . ASP A 1 203 ? -3.227 2.795 -14.602 1.00 95.94 203 ASP A C 1
ATOM 1607 O O . ASP A 1 203 ? -3.669 3.164 -13.506 1.00 95.94 203 ASP A O 1
ATOM 1611 N N . PRO A 1 204 ? -3.937 2.975 -15.732 1.00 94.69 204 PRO A N 1
ATOM 1612 C CA . PRO A 1 204 ? -5.220 3.668 -15.738 1.00 94.69 204 PRO A CA 1
ATOM 1613 C C . PRO A 1 204 ? -6.344 2.863 -15.072 1.00 94.69 204 PRO A C 1
ATOM 1615 O O . PRO A 1 204 ? -7.355 3.467 -14.696 1.00 94.69 204 PRO A O 1
ATOM 1618 N N . TYR A 1 205 ? -6.188 1.543 -14.927 1.00 95.38 205 TYR A N 1
ATOM 1619 C CA . TYR A 1 205 ? -7.154 0.668 -14.266 1.00 95.38 205 TYR A CA 1
ATOM 1620 C C . TYR A 1 205 ? -6.897 0.641 -12.762 1.00 95.38 205 TYR A C 1
ATOM 1622 O O . TYR A 1 205 ? -7.786 0.981 -11.986 1.00 95.38 205 TYR A O 1
ATOM 1630 N N . ALA A 1 206 ? -5.663 0.327 -12.356 1.00 95.75 206 ALA A N 1
ATOM 1631 C CA . ALA A 1 206 ? -5.306 0.185 -10.944 1.00 95.75 206 ALA A CA 1
ATOM 1632 C C . ALA A 1 206 ? -5.130 1.516 -10.194 1.00 95.75 206 ALA A C 1
ATOM 1634 O O . ALA A 1 206 ? -5.115 1.508 -8.961 1.00 95.75 206 ALA A O 1
ATOM 1635 N N . LYS A 1 207 ? -5.035 2.639 -10.926 1.00 96.44 207 LYS A N 1
ATOM 1636 C CA . LYS A 1 207 ? -4.887 4.015 -10.409 1.00 96.44 207 LYS A CA 1
ATOM 1637 C C . LYS A 1 207 ? -3.609 4.249 -9.600 1.00 96.44 207 LYS A C 1
ATOM 1639 O O . LYS A 1 207 ? -3.597 5.063 -8.686 1.00 96.44 207 LYS A O 1
ATOM 1644 N N . VAL A 1 208 ? -2.528 3.559 -9.956 1.00 95.69 208 VAL A N 1
ATOM 1645 C CA . VAL A 1 208 ? -1.232 3.633 -9.262 1.00 95.69 208 VAL A CA 1
ATOM 1646 C C . VAL A 1 208 ? -0.075 3.848 -10.245 1.00 95.69 208 VAL A C 1
ATOM 1648 O O . VAL A 1 208 ? -0.177 3.436 -11.410 1.00 95.69 208 VAL A O 1
ATOM 1651 N N . PRO A 1 209 ? 1.018 4.510 -9.821 1.00 97.12 209 PRO A N 1
ATOM 1652 C CA . PRO A 1 209 ? 2.208 4.673 -10.636 1.00 97.12 209 PRO A CA 1
ATOM 1653 C C . PRO A 1 209 ? 3.167 3.483 -10.530 1.00 97.12 209 PRO A C 1
ATOM 1655 O O . PRO A 1 209 ? 3.109 2.639 -9.630 1.00 97.12 209 PRO A O 1
ATOM 1658 N N . TYR A 1 210 ? 4.133 3.477 -11.439 1.00 97.75 210 TYR A N 1
ATOM 1659 C CA . TYR A 1 210 ? 5.360 2.709 -11.312 1.00 97.75 210 TYR A CA 1
ATOM 1660 C C . TYR A 1 210 ? 6.507 3.412 -12.037 1.00 97.75 210 TYR A C 1
ATOM 1662 O O . TYR A 1 210 ? 6.290 4.193 -12.966 1.00 97.75 210 TYR A O 1
ATOM 1670 N N . LEU A 1 211 ? 7.735 3.119 -11.620 1.00 97.56 211 LEU A N 1
ATOM 1671 C CA . LEU A 1 211 ? 8.946 3.496 -12.337 1.00 97.56 211 LEU A CA 1
ATOM 1672 C C . LEU A 1 211 ? 9.505 2.285 -13.065 1.00 97.56 211 LEU A C 1
ATOM 1674 O O . LEU A 1 211 ? 9.603 1.205 -12.484 1.00 97.56 211 LEU A O 1
ATOM 1678 N N . TYR A 1 212 ? 9.931 2.478 -14.306 1.00 98.06 212 TYR A N 1
ATOM 1679 C CA . TYR A 1 212 ? 10.619 1.451 -15.074 1.00 98.06 212 TYR A CA 1
ATOM 1680 C C . TYR A 1 212 ? 11.874 2.008 -15.729 1.00 98.06 212 TYR A C 1
ATOM 1682 O O . TYR A 1 212 ? 11.853 3.066 -16.355 1.00 98.06 212 TYR A O 1
ATOM 1690 N N . ASN A 1 213 ? 12.970 1.272 -15.579 1.00 98.12 213 ASN A N 1
ATOM 1691 C CA . ASN A 1 213 ? 14.226 1.517 -16.257 1.00 98.12 213 ASN A CA 1
ATOM 1692 C C . ASN A 1 213 ? 14.531 0.332 -17.174 1.00 98.12 213 ASN A C 1
ATOM 1694 O O . ASN A 1 213 ? 14.953 -0.736 -16.721 1.00 98.12 213 ASN A O 1
ATOM 1698 N N . ALA A 1 214 ? 14.308 0.531 -18.473 1.00 97.19 214 ALA A N 1
AT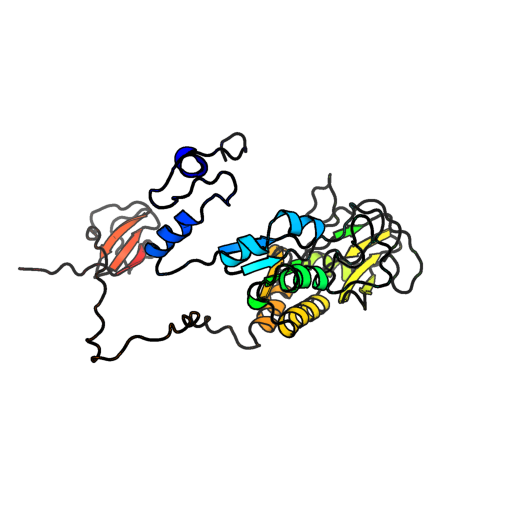OM 1699 C CA . ALA A 1 214 ? 14.435 -0.521 -19.475 1.00 97.19 214 ALA A CA 1
ATOM 1700 C C . ALA A 1 214 ? 15.880 -0.994 -19.679 1.00 97.19 214 ALA A C 1
ATOM 1702 O O . ALA A 1 214 ? 16.097 -2.176 -19.932 1.00 97.19 214 ALA A O 1
ATOM 1703 N N . SER A 1 215 ? 16.870 -0.102 -19.555 1.00 96.62 215 SER A N 1
ATOM 1704 C CA . SER A 1 215 ? 18.280 -0.472 -19.738 1.00 96.62 215 SER A CA 1
ATOM 1705 C C . SER A 1 215 ? 18.832 -1.249 -18.544 1.00 96.62 215 SER A C 1
ATOM 1707 O O . SER A 1 215 ? 19.684 -2.115 -18.722 1.00 96.62 215 SER A O 1
ATOM 1709 N N . GLN A 1 216 ? 18.327 -0.973 -17.339 1.00 97.44 216 GLN A N 1
ATOM 1710 C CA . GLN A 1 216 ? 18.683 -1.709 -16.123 1.00 97.44 216 GLN A CA 1
ATOM 1711 C C . GLN A 1 216 ? 17.804 -2.946 -15.891 1.00 97.44 216 GLN A C 1
ATOM 1713 O O . GLN A 1 216 ? 18.153 -3.797 -15.074 1.00 97.44 216 GLN A O 1
ATOM 1718 N N . GLY A 1 217 ? 16.658 -3.047 -16.570 1.00 97.88 217 GLY A N 1
ATOM 1719 C CA . GLY A 1 217 ? 15.660 -4.081 -16.306 1.00 97.88 217 GLY A CA 1
ATOM 1720 C C . GLY A 1 217 ? 15.126 -4.006 -14.874 1.00 97.88 217 GLY A C 1
ATOM 1721 O O . GLY A 1 217 ? 14.946 -5.047 -14.245 1.00 97.88 217 GLY A O 1
ATOM 1722 N N . ILE A 1 218 ? 14.930 -2.793 -14.343 1.00 98.25 218 ILE A N 1
ATOM 1723 C CA . ILE A 1 218 ? 14.437 -2.555 -12.978 1.00 98.25 218 ILE A CA 1
ATOM 1724 C C . ILE A 1 218 ? 13.074 -1.881 -13.039 1.00 98.25 218 ILE A C 1
ATOM 1726 O O . ILE A 1 218 ? 12.893 -0.889 -13.745 1.00 98.25 218 ILE A O 1
ATOM 1730 N N . MET A 1 219 ? 12.133 -2.397 -12.257 1.00 98.06 219 MET A N 1
ATOM 1731 C CA . MET A 1 219 ? 10.813 -1.813 -12.067 1.00 98.06 219 MET A CA 1
ATOM 1732 C C . MET A 1 219 ? 10.531 -1.625 -10.579 1.00 98.06 219 MET A C 1
ATOM 1734 O O . MET A 1 219 ? 10.793 -2.533 -9.796 1.00 98.06 219 MET A O 1
ATOM 1738 N N . TYR A 1 220 ? 9.945 -0.489 -10.209 1.00 98.12 220 TYR A N 1
ATOM 1739 C CA . TYR A 1 220 ? 9.423 -0.226 -8.869 1.00 98.12 220 TYR A CA 1
ATOM 1740 C C . TYR A 1 220 ? 7.960 0.189 -8.938 1.00 98.12 220 TYR A C 1
ATOM 1742 O O . TYR A 1 220 ? 7.593 1.034 -9.749 1.00 98.12 220 TYR A O 1
ATOM 1750 N N . THR A 1 221 ? 7.141 -0.347 -8.049 1.00 97.44 221 THR A N 1
ATOM 1751 C CA . THR A 1 221 ? 5.769 0.101 -7.796 1.00 97.44 221 THR A CA 1
ATOM 1752 C C . THR A 1 221 ? 5.709 0.748 -6.416 1.00 97.44 221 THR A C 1
ATOM 1754 O O . THR A 1 221 ? 6.436 0.326 -5.517 1.00 97.44 221 THR A O 1
ATOM 1757 N N . TYR A 1 222 ? 4.944 1.829 -6.291 1.00 96.75 222 TYR A N 1
ATOM 1758 C CA . TYR A 1 222 ? 4.897 2.705 -5.119 1.00 96.75 222 TYR A CA 1
ATOM 1759 C C . TYR A 1 222 ? 3.622 3.559 -5.172 1.00 96.75 222 TYR A C 1
ATOM 1761 O O . TYR A 1 222 ? 2.952 3.606 -6.204 1.00 96.75 222 TYR A O 1
ATOM 1769 N N . GLU A 1 223 ? 3.309 4.260 -4.085 1.00 95.25 223 GLU A N 1
ATOM 1770 C CA . GLU A 1 223 ? 2.318 5.341 -4.080 1.00 95.25 223 GLU A CA 1
ATOM 1771 C C . GLU A 1 223 ? 2.959 6.690 -4.393 1.00 95.25 223 GLU A C 1
ATOM 1773 O O . GLU A 1 223 ? 4.093 6.964 -3.997 1.00 95.25 223 GLU A O 1
ATOM 1778 N N . ASP A 1 224 ? 2.195 7.569 -5.030 1.00 95.88 224 ASP A N 1
ATOM 1779 C CA . ASP A 1 224 ? 2.530 8.980 -5.138 1.00 95.88 224 ASP A CA 1
ATOM 1780 C C . ASP A 1 224 ? 1.347 9.873 -4.764 1.00 95.88 224 ASP A C 1
ATOM 1782 O O . ASP A 1 224 ? 0.285 9.399 -4.366 1.00 95.88 224 ASP A O 1
ATOM 1786 N N . GLU A 1 225 ? 1.519 11.186 -4.882 1.00 96.81 225 GLU A N 1
ATOM 1787 C CA . GLU A 1 225 ? 0.499 12.151 -4.473 1.00 96.81 225 GLU A CA 1
ATOM 1788 C C . GLU A 1 225 ? -0.820 11.998 -5.258 1.00 96.81 225 GLU A C 1
ATOM 1790 O O . GLU A 1 225 ? -1.904 12.247 -4.723 1.00 96.81 225 GLU A O 1
ATOM 1795 N N . GLU A 1 226 ? -0.745 11.573 -6.522 1.00 96.88 226 GLU A N 1
ATOM 1796 C CA . GLU A 1 226 ? -1.916 11.379 -7.382 1.00 96.88 226 GLU A CA 1
ATOM 1797 C C . GLU A 1 226 ? -2.652 10.084 -7.026 1.00 96.88 226 GLU A C 1
ATOM 1799 O O . GLU A 1 226 ? -3.863 10.121 -6.808 1.00 96.88 226 GLU A O 1
ATOM 1804 N N . SER A 1 227 ? -1.947 8.955 -6.894 1.00 97.00 227 SER A N 1
ATOM 1805 C CA . SER A 1 227 ? -2.593 7.695 -6.511 1.00 97.00 227 SER A CA 1
ATOM 1806 C C . SER A 1 227 ? -3.115 7.727 -5.078 1.00 97.00 227 SER A C 1
ATOM 1808 O O . SER A 1 227 ? -4.212 7.230 -4.814 1.00 97.00 227 SER A O 1
ATOM 1810 N N . LEU A 1 228 ? -2.420 8.420 -4.174 1.00 97.62 228 LEU A N 1
ATOM 1811 C CA . LEU A 1 228 ? -2.906 8.650 -2.818 1.00 97.62 228 LEU A CA 1
ATOM 1812 C C . LEU A 1 228 ? -4.149 9.545 -2.805 1.00 97.62 228 LEU A C 1
ATOM 1814 O O . LEU A 1 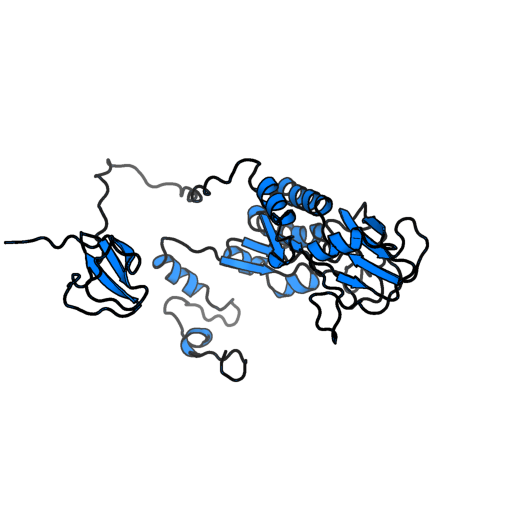228 ? -5.084 9.291 -2.047 1.00 97.62 228 LEU A O 1
ATOM 1818 N N . THR A 1 229 ? -4.212 10.549 -3.686 1.00 97.38 229 THR A N 1
ATOM 1819 C CA . THR A 1 229 ? -5.425 11.355 -3.886 1.00 97.38 229 THR A CA 1
ATOM 1820 C C . THR A 1 229 ? -6.600 10.493 -4.344 1.00 97.38 229 THR A C 1
ATOM 1822 O O . THR A 1 229 ? -7.691 10.611 -3.779 1.00 97.38 229 THR A O 1
ATOM 1825 N N . GLU A 1 230 ? -6.391 9.614 -5.327 1.00 97.38 230 GLU A N 1
ATOM 1826 C CA . GLU A 1 230 ? -7.412 8.663 -5.783 1.00 97.38 230 GLU A CA 1
ATOM 1827 C C . GLU A 1 230 ? -7.850 7.720 -4.656 1.00 97.38 230 GLU A C 1
ATOM 1829 O O . GLU A 1 230 ? -9.043 7.460 -4.485 1.00 97.38 230 GLU A O 1
ATOM 1834 N N . ARG A 1 231 ? -6.911 7.272 -3.818 1.00 97.62 231 ARG A N 1
ATOM 1835 C CA . ARG A 1 231 ? -7.187 6.419 -2.655 1.00 97.62 231 ARG A CA 1
ATOM 1836 C C . ARG A 1 231 ? -7.990 7.147 -1.575 1.00 97.62 231 ARG A C 1
ATOM 1838 O O . ARG A 1 231 ? -8.946 6.582 -1.047 1.00 97.62 231 ARG A O 1
ATOM 1845 N N . CYS A 1 232 ? -7.679 8.409 -1.282 1.00 97.12 232 CYS A N 1
ATOM 1846 C CA . CYS A 1 232 ? -8.495 9.228 -0.384 1.00 97.12 232 CYS A CA 1
ATOM 1847 C C . CYS A 1 232 ? -9.909 9.436 -0.945 1.00 97.12 232 CYS A C 1
ATOM 1849 O O . CYS A 1 232 ? -10.886 9.318 -0.207 1.00 97.12 232 CYS A O 1
ATOM 1851 N N . ASN A 1 233 ? -10.043 9.698 -2.250 1.00 96.75 233 ASN A N 1
ATOM 1852 C CA . ASN A 1 233 ? -11.357 9.804 -2.889 1.00 96.75 233 ASN A CA 1
ATOM 1853 C C . ASN A 1 233 ? -12.121 8.471 -2.797 1.00 96.75 233 ASN A C 1
ATOM 1855 O O . ASN A 1 233 ? -13.315 8.473 -2.511 1.00 96.75 233 ASN A O 1
ATOM 1859 N N . TYR A 1 234 ? -11.442 7.333 -2.984 1.00 98.19 234 TYR A N 1
ATOM 1860 C CA . TYR A 1 234 ? -12.023 6.002 -2.802 1.00 98.19 234 TYR A CA 1
ATOM 1861 C C . TYR A 1 234 ? -12.577 5.809 -1.382 1.00 98.19 234 TYR A C 1
ATOM 1863 O O . TYR A 1 234 ? -13.712 5.353 -1.233 1.00 98.19 234 TYR A O 1
ATOM 1871 N N . VAL A 1 235 ? -11.817 6.207 -0.356 1.00 97.44 235 VAL A N 1
ATOM 1872 C CA . VAL A 1 235 ? -12.234 6.164 1.057 1.00 97.44 235 VAL A CA 1
ATOM 1873 C C . VAL A 1 235 ? -13.505 6.976 1.289 1.00 97.44 235 VAL A C 1
ATOM 1875 O O . VAL A 1 235 ? -14.492 6.437 1.791 1.00 97.44 235 VAL A O 1
ATOM 1878 N N . LEU A 1 236 ? -13.504 8.241 0.859 1.00 93.19 236 LEU A N 1
ATOM 1879 C CA . LEU A 1 236 ? -14.628 9.162 1.040 1.00 93.19 236 LEU A CA 1
ATOM 1880 C C . LEU A 1 236 ? -15.882 8.701 0.281 1.00 93.19 236 LEU A C 1
ATOM 1882 O O . LEU A 1 236 ? -16.967 8.647 0.855 1.00 93.19 236 LEU A O 1
ATOM 1886 N N . ASN A 1 237 ? -15.734 8.304 -0.986 1.00 96.06 237 ASN A N 1
ATOM 1887 C CA . ASN A 1 237 ? -16.854 7.909 -1.846 1.00 96.06 237 ASN A CA 1
ATOM 1888 C C . ASN A 1 237 ? -17.533 6.605 -1.401 1.00 96.06 237 ASN A C 1
ATOM 1890 O O . ASN A 1 237 ? -18.690 6.373 -1.746 1.00 96.06 237 ASN A O 1
ATOM 1894 N N . ASN A 1 238 ? -16.830 5.749 -0.655 1.00 95.62 238 ASN A N 1
ATOM 1895 C CA . ASN A 1 238 ? -17.362 4.480 -0.153 1.00 95.62 238 ASN A CA 1
ATOM 1896 C C . ASN A 1 238 ? -17.734 4.520 1.339 1.00 95.62 238 ASN A C 1
ATOM 1898 O O . ASN A 1 238 ? -18.160 3.497 1.878 1.00 95.62 238 ASN A O 1
ATOM 1902 N N . GLY A 1 239 ? -17.581 5.671 2.007 1.00 92.56 239 GLY A N 1
ATOM 1903 C CA . GLY A 1 239 ? -17.917 5.834 3.424 1.00 92.56 239 GLY A CA 1
ATOM 1904 C C . GLY A 1 239 ? -17.037 5.015 4.372 1.00 92.56 239 GLY A C 1
ATOM 1905 O O . GLY A 1 239 ? -17.516 4.582 5.423 1.00 92.56 239 GLY A O 1
ATOM 1906 N N . TYR A 1 240 ? -15.779 4.758 3.995 1.00 96.19 240 TYR A N 1
ATOM 1907 C CA . TYR A 1 240 ? -14.829 4.060 4.862 1.00 96.19 240 TYR A CA 1
ATOM 1908 C C . TYR A 1 240 ? -14.366 4.951 6.026 1.00 96.19 240 TYR A C 1
ATOM 1910 O O . TYR A 1 240 ? -14.357 6.175 5.913 1.00 96.19 240 TYR A O 1
ATOM 1918 N N . GLY A 1 241 ? -13.987 4.332 7.149 1.00 85.69 241 GLY A N 1
ATOM 1919 C CA . GLY A 1 241 ? -13.664 5.019 8.408 1.00 85.69 241 GLY A CA 1
ATOM 1920 C C . GLY A 1 241 ? -12.434 5.925 8.354 1.00 85.69 241 GLY A C 1
ATOM 1921 O O . GLY A 1 241 ? -12.317 6.861 9.143 1.00 85.69 241 GLY A O 1
ATOM 1922 N N . GLY A 1 242 ? -11.532 5.675 7.407 1.00 89.94 242 GLY A N 1
ATOM 1923 C CA . GLY A 1 242 ? -10.299 6.430 7.259 1.00 89.94 242 GLY A CA 1
ATOM 1924 C C . GLY A 1 242 ? -9.214 5.619 6.571 1.00 89.94 242 GLY A C 1
ATOM 1925 O O . GLY A 1 242 ? -9.486 4.744 5.743 1.00 89.94 242 GLY A O 1
ATOM 1926 N N . MET A 1 243 ? -7.964 5.928 6.909 1.00 93.06 243 MET A N 1
ATOM 1927 C CA . MET A 1 243 ? -6.787 5.303 6.317 1.00 93.06 243 MET A CA 1
ATOM 1928 C C . MET A 1 243 ? -5.707 5.006 7.354 1.00 93.06 243 MET A C 1
ATOM 1930 O O . MET A 1 243 ? -5.564 5.741 8.329 1.00 93.06 243 MET A O 1
ATOM 1934 N N . ILE A 1 244 ? -4.908 3.971 7.091 1.00 92.38 244 ILE A N 1
ATOM 1935 C CA . ILE A 1 244 ? -3.610 3.754 7.743 1.00 92.38 244 ILE A CA 1
ATOM 1936 C C . ILE A 1 244 ? -2.483 3.859 6.720 1.00 92.38 244 ILE A C 1
ATOM 1938 O O . ILE A 1 244 ? -2.672 3.509 5.556 1.00 92.38 244 ILE A O 1
ATOM 1942 N N . ALA A 1 245 ? -1.309 4.301 7.161 1.00 89.19 245 ALA A N 1
ATOM 1943 C CA . ALA A 1 245 ? -0.105 4.339 6.342 1.00 89.19 245 ALA A CA 1
ATOM 1944 C C . ALA A 1 245 ? 0.988 3.457 6.956 1.00 89.19 245 ALA A C 1
ATOM 1946 O O . ALA A 1 245 ? 1.237 3.534 8.161 1.00 89.19 245 ALA A O 1
ATOM 1947 N N . TRP A 1 246 ? 1.651 2.648 6.130 1.00 84.56 246 TRP A N 1
ATOM 1948 C CA . TRP A 1 246 ? 2.881 1.949 6.506 1.00 84.56 246 TRP A CA 1
ATOM 1949 C C . TRP A 1 246 ? 4.045 2.461 5.656 1.00 84.56 246 TRP A C 1
ATOM 1951 O O . TRP A 1 246 ? 4.035 2.291 4.447 1.00 84.56 246 TRP A O 1
ATOM 1961 N N . GLU A 1 247 ? 5.069 3.084 6.210 1.00 85.00 247 GLU A N 1
ATOM 1962 C CA . GLU A 1 247 ? 5.097 3.688 7.540 1.00 85.00 247 GLU A CA 1
ATOM 1963 C C . GLU A 1 247 ? 5.476 5.160 7.423 1.00 85.00 247 GLU A C 1
ATOM 1965 O O . GLU A 1 247 ? 5.993 5.609 6.401 1.00 85.00 247 GLU A O 1
ATOM 1970 N N . ILE A 1 248 ? 5.186 5.927 8.472 1.00 80.62 248 ILE A N 1
ATOM 1971 C CA . ILE A 1 248 ? 5.305 7.389 8.456 1.00 80.62 248 ILE A CA 1
ATOM 1972 C C . ILE A 1 248 ? 6.717 7.874 8.092 1.00 80.62 248 ILE A C 1
ATOM 1974 O O . ILE A 1 248 ? 6.870 8.917 7.465 1.00 80.62 248 ILE A O 1
ATOM 1978 N N . SER A 1 249 ? 7.745 7.090 8.432 1.00 85.81 249 SER A N 1
ATOM 1979 C CA . SER A 1 249 ? 9.152 7.376 8.134 1.00 85.81 249 SER A CA 1
ATOM 1980 C C . SER A 1 249 ? 9.498 7.292 6.640 1.00 85.81 249 SER A C 1
ATOM 1982 O O . SER A 1 249 ? 10.582 7.715 6.240 1.00 85.81 249 SER A O 1
ATOM 1984 N N . GLY A 1 250 ? 8.594 6.751 5.816 1.00 82.62 250 GLY A N 1
ATOM 1985 C CA . GLY A 1 250 ? 8.754 6.669 4.367 1.00 82.62 250 GLY A CA 1
ATOM 1986 C C . GLY A 1 250 ? 8.374 7.946 3.631 1.00 82.62 250 GLY A C 1
ATOM 1987 O O . GLY A 1 250 ? 8.826 8.146 2.503 1.00 82.62 250 GLY A O 1
ATOM 1988 N N . ASP A 1 251 ? 7.579 8.810 4.264 1.00 89.00 251 ASP A N 1
ATOM 1989 C CA . ASP A 1 251 ? 7.232 10.125 3.730 1.00 89.00 251 ASP A CA 1
ATOM 1990 C C . ASP A 1 251 ? 8.460 11.054 3.707 1.00 89.00 251 ASP A C 1
ATOM 1992 O O . ASP A 1 251 ? 9.466 10.799 4.372 1.00 89.00 251 ASP A O 1
ATOM 1996 N N . ASP A 1 252 ? 8.399 12.144 2.943 1.00 83.44 252 ASP A N 1
ATOM 1997 C CA . ASP A 1 252 ? 9.491 13.122 2.937 1.00 83.44 252 ASP A CA 1
ATOM 1998 C C . ASP A 1 252 ? 9.487 13.912 4.260 1.00 83.44 252 ASP A C 1
ATOM 2000 O O . ASP A 1 252 ? 8.500 14.597 4.551 1.00 83.44 252 ASP A O 1
ATOM 2004 N N . PRO A 1 253 ? 10.568 13.873 5.067 1.00 80.88 253 PRO A N 1
ATOM 2005 C CA . PRO A 1 253 ? 10.633 14.643 6.310 1.00 80.88 253 PRO A CA 1
ATOM 2006 C C . PRO A 1 253 ? 10.536 16.157 6.065 1.00 80.88 253 PRO A C 1
ATOM 2008 O O . PRO A 1 253 ? 10.206 16.914 6.982 1.00 80.88 253 PRO A O 1
ATOM 2011 N N . ASN A 1 254 ? 10.770 16.617 4.831 1.00 81.00 254 ASN A N 1
ATOM 2012 C CA . ASN A 1 254 ? 10.515 17.989 4.412 1.00 81.00 254 ASN A CA 1
ATOM 2013 C C . ASN A 1 254 ? 9.023 18.193 4.110 1.00 81.00 254 ASN A C 1
ATOM 2015 O O . ASN A 1 254 ? 8.600 18.317 2.962 1.00 81.00 254 ASN A O 1
ATOM 2019 N N . GLY A 1 255 ? 8.223 18.266 5.173 1.00 80.31 255 GLY A N 1
ATOM 2020 C CA . GLY A 1 255 ? 6.820 18.680 5.101 1.00 80.31 255 GLY A CA 1
ATOM 2021 C C . GLY A 1 255 ? 5.798 17.549 4.989 1.00 80.31 255 GLY A C 1
ATOM 2022 O O . GLY A 1 255 ? 4.609 17.851 4.909 1.00 80.31 255 GLY A O 1
ATOM 2023 N N . PHE A 1 256 ? 6.224 16.283 5.027 1.00 87.69 256 PHE A N 1
ATOM 2024 C CA . PHE A 1 256 ? 5.349 15.105 5.056 1.00 87.69 256 PHE A CA 1
ATOM 2025 C C . PHE A 1 256 ? 4.232 15.175 4.000 1.00 87.69 256 PHE A C 1
ATOM 2027 O O . PHE A 1 256 ? 3.048 15.233 4.355 1.00 87.69 256 PHE A O 1
ATOM 2034 N N . PRO A 1 257 ? 4.575 15.294 2.704 1.00 90.12 257 PRO A N 1
ATOM 2035 C CA . PRO A 1 257 ? 3.606 15.567 1.650 1.00 90.12 257 PRO A CA 1
ATOM 2036 C C . PRO A 1 257 ? 2.494 14.518 1.569 1.00 90.12 257 PRO A C 1
ATOM 2038 O O . PRO A 1 257 ? 1.336 14.903 1.395 1.00 90.12 257 PRO A O 1
ATOM 2041 N N . LEU A 1 258 ? 2.793 13.225 1.736 1.00 91.50 258 LEU A N 1
ATOM 2042 C CA . LEU A 1 258 ? 1.762 12.183 1.676 1.00 91.50 258 LEU A CA 1
ATOM 2043 C C . LEU A 1 258 ? 0.847 12.224 2.906 1.00 91.50 258 LEU A C 1
ATOM 2045 O O . LEU A 1 258 ? -0.379 12.181 2.781 1.00 91.50 258 LEU A O 1
ATOM 2049 N N . THR A 1 259 ? 1.429 12.381 4.092 1.00 87.81 259 THR A N 1
ATOM 2050 C CA . THR A 1 259 ? 0.691 12.479 5.359 1.00 87.81 259 THR A CA 1
ATOM 2051 C C . THR A 1 259 ? -0.205 13.711 5.380 1.00 87.81 259 THR A C 1
ATOM 2053 O O . THR A 1 259 ? -1.384 13.627 5.725 1.00 87.81 259 THR A O 1
ATOM 2056 N N . SER A 1 260 ? 0.336 14.858 4.970 1.00 87.56 260 SER A N 1
ATOM 2057 C CA . SER A 1 260 ? -0.392 16.123 4.881 1.00 87.56 260 SER A CA 1
ATOM 2058 C C . SER A 1 260 ? -1.526 16.033 3.866 1.00 87.56 260 SER A C 1
ATOM 2060 O O . SER A 1 260 ? -2.625 16.521 4.125 1.00 87.56 260 SER A O 1
ATOM 2062 N N . LEU A 1 261 ? -1.298 15.368 2.728 1.00 91.31 261 LEU A N 1
ATOM 2063 C CA . LEU A 1 261 ? -2.336 15.124 1.730 1.00 91.31 261 LEU A CA 1
ATOM 2064 C C . LEU A 1 261 ? -3.479 14.284 2.309 1.00 91.31 261 LEU A C 1
ATOM 2066 O O . LEU A 1 261 ? -4.638 14.685 2.180 1.00 91.31 261 LEU A O 1
ATOM 2070 N N . MET A 1 262 ? -3.166 13.179 2.996 1.00 88.12 262 MET A N 1
ATOM 2071 C CA . MET A 1 262 ? -4.167 12.346 3.673 1.00 88.12 262 MET A CA 1
ATOM 2072 C C . MET A 1 262 ? -4.949 13.139 4.720 1.00 88.12 262 MET A C 1
ATOM 2074 O O . MET A 1 262 ? -6.179 13.122 4.705 1.00 88.12 262 MET A O 1
ATOM 2078 N N . ALA A 1 263 ? -4.252 13.864 5.599 1.00 82.75 263 ALA A N 1
ATOM 2079 C CA . ALA A 1 263 ? -4.876 14.661 6.648 1.00 82.75 263 ALA A CA 1
ATOM 2080 C C . ALA A 1 263 ? -5.824 15.716 6.058 1.00 82.75 263 ALA A C 1
ATOM 2082 O O . ALA A 1 263 ? -6.987 15.781 6.446 1.00 82.75 263 ALA A O 1
ATOM 2083 N N . ASN A 1 264 ? -5.372 16.483 5.063 1.00 85.62 264 ASN A N 1
ATOM 2084 C CA . ASN A 1 264 ? -6.173 17.541 4.443 1.00 85.62 264 ASN A CA 1
ATOM 2085 C C . ASN A 1 264 ? -7.409 16.997 3.715 1.00 85.62 264 ASN A C 1
ATOM 2087 O O . ASN A 1 264 ? -8.492 17.582 3.808 1.00 85.62 264 ASN A O 1
ATOM 2091 N N . LYS A 1 265 ? -7.258 15.875 2.998 1.00 87.19 265 LYS A N 1
ATOM 2092 C CA . LYS A 1 265 ? -8.354 15.226 2.268 1.00 87.19 265 LYS A CA 1
ATOM 2093 C C . LYS A 1 265 ? -9.395 14.621 3.204 1.00 87.19 265 LYS A C 1
ATOM 2095 O O . LYS A 1 265 ? -10.586 14.793 2.963 1.00 87.19 265 LYS A O 1
ATOM 2100 N N . LEU A 1 266 ? -8.959 13.911 4.244 1.00 81.81 266 LEU A N 1
ATOM 2101 C CA . LEU A 1 266 ? -9.858 13.156 5.120 1.00 81.81 266 LEU A CA 1
ATOM 2102 C C . LEU A 1 266 ? -10.455 14.009 6.250 1.00 81.81 266 LEU A C 1
ATOM 2104 O O . LEU A 1 266 ? -11.553 13.706 6.704 1.00 81.81 266 LEU A O 1
ATOM 2108 N N . ALA A 1 267 ? -9.791 15.092 6.673 1.00 71.94 267 ALA A N 1
ATOM 2109 C CA . ALA A 1 267 ? -10.306 16.008 7.700 1.00 71.94 267 ALA A CA 1
ATOM 2110 C C . ALA A 1 267 ? -11.270 17.087 7.158 1.00 71.94 267 ALA A C 1
ATOM 2112 O O . ALA A 1 267 ? -11.780 17.894 7.932 1.00 71.94 267 ALA A O 1
ATOM 2113 N N . GLY A 1 268 ? -11.542 17.118 5.846 1.00 62.09 268 GLY A N 1
ATOM 2114 C CA . GLY A 1 268 ? -12.535 18.024 5.252 1.00 62.09 268 GLY A CA 1
ATOM 2115 C C . GLY A 1 268 ? -12.048 19.451 4.960 1.00 62.09 268 GLY A C 1
ATOM 2116 O O . GLY A 1 268 ? -12.869 20.360 4.877 1.00 62.09 268 GLY A O 1
ATOM 2117 N N . GLY A 1 269 ? -10.738 19.680 4.790 1.00 46.91 269 GLY A N 1
ATOM 2118 C CA . GLY A 1 269 ? -10.192 20.982 4.360 1.00 46.91 269 GLY A CA 1
ATOM 2119 C C . GLY A 1 269 ? -10.188 22.108 5.409 1.00 46.91 269 GLY A C 1
ATOM 2120 O O . GLY A 1 269 ? -9.702 23.201 5.124 1.00 46.91 269 GLY A O 1
ATOM 2121 N N . SER A 1 270 ? -10.661 21.853 6.627 1.00 37.56 270 SER A N 1
ATOM 2122 C CA . SER A 1 270 ? -10.449 22.696 7.810 1.00 37.56 270 SER A CA 1
ATOM 2123 C C . SER A 1 270 ? -9.633 21.913 8.833 1.00 37.56 270 SER A C 1
ATOM 2125 O O . SER A 1 270 ? -9.873 20.718 8.993 1.00 37.56 270 SER A O 1
ATOM 2127 N N . ASN A 1 271 ? -8.689 22.569 9.523 1.00 34.25 271 ASN A N 1
ATOM 2128 C CA . ASN A 1 271 ? -7.961 21.978 10.653 1.00 34.25 271 ASN A CA 1
ATOM 2129 C C . ASN A 1 271 ? -8.938 21.176 11.526 1.00 34.25 271 ASN A C 1
ATOM 2131 O O . ASN A 1 271 ? -9.975 21.739 11.892 1.00 34.25 271 ASN A O 1
ATOM 2135 N N . PRO A 1 272 ? -8.648 19.904 11.851 1.00 36.06 272 PRO A N 1
ATOM 2136 C CA . PRO A 1 272 ? -9.570 19.089 12.617 1.00 36.06 272 PRO A CA 1
ATOM 2137 C C . PRO A 1 272 ? -9.816 19.772 13.960 1.00 36.06 272 PRO A C 1
ATOM 2139 O O . PRO A 1 272 ? -8.938 19.839 14.820 1.00 36.06 272 PRO A O 1
ATOM 2142 N N . THR A 1 273 ? -11.023 20.300 14.151 1.00 33.69 273 THR A N 1
ATOM 2143 C CA . THR A 1 273 ? -11.542 20.476 15.499 1.00 33.69 273 THR A CA 1
ATOM 2144 C C . THR A 1 273 ? -11.620 19.085 16.101 1.00 33.69 273 THR A C 1
ATOM 2146 O O . THR A 1 273 ? -12.112 18.167 15.442 1.00 33.69 273 THR A O 1
ATOM 2149 N N . THR A 1 274 ? -11.108 18.935 17.321 1.00 31.78 274 THR A N 1
ATOM 2150 C CA . THR A 1 274 ? -11.206 17.725 18.139 1.00 31.78 274 THR A CA 1
ATOM 2151 C C . THR A 1 274 ? -12.536 17.015 17.874 1.00 31.78 274 THR A C 1
ATOM 2153 O O . THR A 1 274 ? -13.573 17.676 17.988 1.00 31.78 274 THR A O 1
ATOM 2156 N N . PRO A 1 275 ? -12.542 15.719 17.503 1.00 33.75 275 PRO A N 1
ATOM 2157 C CA . PRO A 1 275 ? -13.781 14.984 17.311 1.00 33.75 275 PRO A CA 1
ATOM 2158 C C . PRO A 1 275 ? -14.671 15.196 18.531 1.00 33.75 275 PRO A C 1
ATOM 2160 O O . PRO A 1 275 ? -14.252 14.946 19.664 1.00 33.75 275 PRO A O 1
ATOM 2163 N N . SER A 1 276 ? -15.888 15.695 18.318 1.00 30.47 276 SER A N 1
ATOM 2164 C CA . SER A 1 276 ? -16.897 15.644 19.364 1.00 30.47 276 SER A CA 1
ATOM 2165 C C . SER A 1 276 ? -17.067 14.179 19.739 1.00 30.47 276 SER A C 1
ATOM 2167 O O . SER A 1 276 ? -17.279 13.343 18.858 1.00 30.47 276 SER A O 1
ATOM 2169 N N . ASN A 1 277 ? -16.930 13.889 21.033 1.00 28.69 277 ASN A N 1
ATOM 2170 C CA . ASN A 1 277 ? -17.135 12.569 21.615 1.00 28.69 277 ASN A CA 1
ATOM 2171 C C . ASN A 1 277 ? -18.380 11.927 20.969 1.00 28.69 277 ASN A C 1
ATOM 2173 O O . ASN A 1 277 ? -19.407 12.615 20.909 1.00 28.69 277 ASN A O 1
ATOM 2177 N N . PRO A 1 278 ? -18.315 10.688 20.440 1.00 34.25 278 PRO A N 1
ATOM 2178 C CA . PRO A 1 278 ? -19.461 10.071 19.789 1.00 34.25 278 PRO A CA 1
ATOM 2179 C C . PRO A 1 278 ? -20.670 10.158 20.717 1.00 34.25 278 PRO A C 1
ATOM 2181 O O . PRO A 1 278 ? -20.614 9.753 21.881 1.00 34.25 278 PRO A O 1
ATOM 2184 N N . THR A 1 279 ? -21.753 10.751 20.218 1.00 32.50 279 THR A N 1
ATOM 2185 C CA . THR A 1 279 ? -23.004 10.820 20.959 1.00 32.50 279 THR A CA 1
ATOM 2186 C C . THR A 1 279 ? -23.477 9.394 21.201 1.00 32.50 279 THR A C 1
ATOM 2188 O O . THR A 1 279 ? -23.703 8.617 20.275 1.00 32.50 279 THR A O 1
ATOM 2191 N N . ASN A 1 280 ? -23.568 9.041 22.482 1.00 30.39 280 ASN A N 1
ATOM 2192 C CA . ASN A 1 280 ? -24.068 7.756 22.941 1.00 30.39 280 ASN A CA 1
ATOM 2193 C C . ASN A 1 280 ? -25.447 7.498 22.296 1.00 30.39 280 ASN A C 1
ATOM 2195 O O . ASN A 1 280 ? -26.311 8.376 22.405 1.00 30.39 280 ASN A O 1
ATOM 2199 N N . PRO A 1 281 ? -25.682 6.362 21.610 1.00 33.88 281 PRO A N 1
ATOM 2200 C CA . PRO A 1 281 ? -26.980 6.081 21.008 1.00 33.88 281 PRO A CA 1
ATOM 2201 C C . PRO A 1 281 ? -28.078 6.138 22.076 1.00 33.88 281 PRO A C 1
ATOM 2203 O O . PRO A 1 281 ? -27.995 5.492 23.121 1.00 33.88 281 PRO A O 1
ATOM 2206 N N . SER A 1 282 ? -29.102 6.956 21.827 1.00 30.00 282 SER A N 1
ATOM 2207 C CA . SER A 1 282 ? -30.217 7.174 22.745 1.00 30.00 282 SER A CA 1
ATOM 2208 C C . SER A 1 282 ? -30.993 5.876 22.965 1.00 30.00 282 SER A C 1
ATOM 2210 O O . SER A 1 282 ? -31.630 5.367 22.044 1.00 30.00 282 SER A O 1
ATOM 2212 N N . ASN A 1 283 ? -30.956 5.360 24.192 1.00 29.06 283 ASN A N 1
ATOM 2213 C CA . ASN A 1 283 ? -31.765 4.224 24.619 1.00 29.06 283 ASN A CA 1
ATOM 2214 C C . ASN A 1 283 ? -33.231 4.677 24.818 1.00 29.06 283 ASN A C 1
ATOM 2216 O O . ASN A 1 283 ? -33.444 5.674 25.519 1.00 29.06 283 ASN A O 1
ATOM 2220 N N . PRO A 1 284 ? -34.252 4.012 24.241 1.00 32.69 284 PRO A N 1
ATOM 2221 C CA . PRO A 1 284 ? -35.634 4.438 24.396 1.00 32.69 284 PRO A CA 1
ATOM 2222 C C . PRO A 1 284 ? -36.225 3.994 25.744 1.00 32.69 284 PRO A C 1
ATOM 2224 O O . PRO A 1 284 ? -36.161 2.829 26.125 1.00 32.69 284 PRO A O 1
ATOM 2227 N N . THR A 1 285 ? -36.907 4.946 26.386 1.00 34.66 285 THR A N 1
ATOM 2228 C CA . THR A 1 285 ? -37.978 4.810 27.398 1.00 34.66 285 THR A C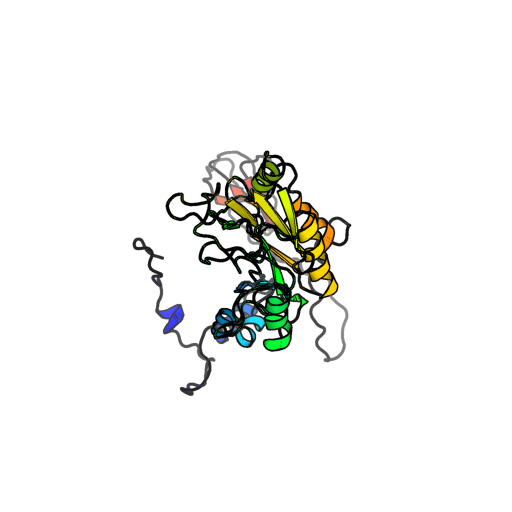A 1
ATOM 2229 C C . THR A 1 285 ? -37.629 4.364 28.829 1.00 34.66 285 THR A C 1
ATOM 2231 O O . THR A 1 285 ? -37.492 3.181 29.114 1.00 34.66 285 THR A O 1
ATOM 2234 N N . ASN A 1 286 ? -37.653 5.327 29.764 1.00 25.41 286 ASN A N 1
ATOM 2235 C CA . ASN A 1 286 ? -38.414 5.256 31.031 1.00 25.41 286 ASN A CA 1
ATOM 2236 C C . ASN A 1 286 ? -38.625 6.690 31.597 1.00 25.41 286 ASN A C 1
ATOM 2238 O O . ASN A 1 286 ? -37.880 7.584 31.191 1.00 25.41 286 ASN A O 1
ATOM 2242 N N . PRO A 1 287 ? -39.648 6.987 32.431 1.00 32.25 287 PRO A N 1
ATOM 2243 C CA . PRO A 1 287 ? -40.383 8.242 32.390 1.00 32.25 287 PRO A CA 1
ATOM 2244 C C . PRO A 1 287 ? -39.895 9.263 33.431 1.00 32.25 287 PRO A C 1
ATOM 2246 O O . PRO A 1 287 ? -39.246 8.947 34.420 1.00 32.25 287 PRO A O 1
ATOM 2249 N N . THR A 1 288 ? -40.276 10.501 33.142 1.00 36.62 288 THR A N 1
ATOM 2250 C CA . THR A 1 288 ? -40.134 11.791 33.837 1.00 36.62 288 THR A CA 1
ATOM 2251 C C . THR A 1 288 ? -39.823 11.866 35.346 1.00 36.62 288 THR A C 1
ATOM 2253 O O . THR A 1 288 ? -40.536 11.276 36.158 1.00 36.62 288 THR A O 1
ATOM 2256 N N . ASN A 1 289 ? -38.967 12.871 35.641 1.00 25.50 289 ASN A N 1
ATOM 2257 C CA . ASN A 1 289 ? -38.949 13.856 36.759 1.00 25.50 289 ASN A CA 1
ATOM 2258 C C . ASN A 1 289 ? -37.868 13.633 37.854 1.00 25.50 289 ASN A C 1
ATOM 2260 O O . ASN A 1 289 ? -37.604 12.472 38.152 1.00 25.50 289 ASN A O 1
ATOM 2264 N N . PRO A 1 290 ? -37.300 14.661 38.546 1.00 30.05 290 PRO A N 1
ATOM 2265 C CA . PRO A 1 290 ? -37.365 16.131 38.412 1.00 30.05 290 PRO A CA 1
ATOM 2266 C C . PRO A 1 290 ? -35.984 16.832 38.267 1.00 30.05 290 PRO A C 1
ATOM 2268 O O . PRO A 1 290 ? -34.937 16.199 38.283 1.00 30.05 290 PRO A O 1
ATOM 2271 N N . THR A 1 291 ? -36.020 18.160 38.104 1.00 30.73 291 THR A N 1
ATOM 2272 C CA . THR A 1 291 ? -34.914 19.135 37.959 1.00 30.73 291 THR A CA 1
ATOM 2273 C C . THR A 1 291 ? -33.593 18.817 38.677 1.00 30.73 291 THR A C 1
ATOM 2275 O O . THR A 1 291 ? -33.570 18.553 39.877 1.00 30.73 291 THR A O 1
ATOM 2278 N N . ASP A 1 292 ? -32.512 18.959 37.908 1.00 26.73 292 ASP A N 1
ATOM 2279 C CA . ASP A 1 292 ? -31.104 18.691 38.224 1.00 26.73 292 ASP A CA 1
ATOM 2280 C C . ASP A 1 292 ? -30.550 19.569 39.374 1.00 26.73 292 ASP A C 1
ATOM 2282 O O . ASP A 1 292 ? -30.639 20.801 39.297 1.00 26.73 292 ASP A O 1
ATOM 2286 N N . PRO A 1 293 ? -29.966 18.991 40.444 1.00 29.69 293 PRO A N 1
ATOM 2287 C CA . PRO A 1 293 ? -29.119 19.717 41.382 1.00 29.69 293 PRO A CA 1
ATOM 2288 C C . PRO A 1 293 ? -27.725 19.943 40.779 1.00 29.69 293 PRO A C 1
ATOM 2290 O O . PRO A 1 293 ? -27.174 19.078 40.109 1.00 29.69 293 PRO A O 1
ATOM 2293 N N . ALA A 1 294 ? -27.130 21.101 41.071 1.00 29.30 294 ALA A N 1
ATOM 2294 C CA . ALA A 1 294 ? -25.808 21.499 40.592 1.00 29.30 294 ALA A CA 1
ATOM 2295 C C . ALA A 1 294 ? -24.723 20.409 40.737 1.00 29.30 294 ALA A C 1
ATOM 2297 O O . ALA A 1 294 ? -24.628 19.711 41.748 1.00 29.30 294 ALA A O 1
ATOM 2298 N N . THR A 1 295 ? -23.872 20.342 39.712 1.00 28.28 295 THR A N 1
ATOM 2299 C CA . THR A 1 295 ? -22.749 19.421 39.514 1.00 28.28 295 THR A CA 1
ATOM 2300 C C . THR A 1 295 ? -21.875 19.255 40.769 1.00 28.28 295 THR A C 1
ATOM 2302 O O . THR A 1 295 ? -21.315 20.243 41.251 1.00 28.28 295 THR A O 1
ATOM 2305 N N . PRO A 1 296 ? -21.668 18.029 41.285 1.00 29.97 296 PRO A N 1
ATOM 2306 C CA . PRO A 1 296 ? -20.717 17.794 42.363 1.00 29.97 296 PRO A CA 1
ATOM 2307 C C . PRO A 1 296 ? -19.278 17.743 41.824 1.00 29.97 296 PRO A C 1
ATOM 2309 O O . PRO A 1 296 ? -18.954 16.988 40.907 1.00 29.97 296 PRO A O 1
ATOM 2312 N N . SER A 1 297 ? -18.393 18.540 42.425 1.00 35.28 297 SER A N 1
ATOM 2313 C CA . SER A 1 297 ? -16.940 18.473 42.246 1.00 35.28 297 SER A CA 1
ATOM 2314 C C . SER A 1 297 ? -16.389 17.150 42.791 1.00 35.28 297 SER A C 1
ATOM 2316 O O . SER A 1 297 ? -16.529 16.864 43.981 1.00 35.28 297 SER A O 1
ATOM 2318 N N . ASN A 1 298 ? -15.744 16.357 41.937 1.00 37.22 298 ASN A N 1
ATOM 2319 C CA . ASN A 1 298 ? -15.077 15.108 42.311 1.00 37.22 298 ASN A CA 1
ATOM 2320 C C . ASN A 1 298 ? -13.877 15.393 43.252 1.00 37.22 298 ASN A C 1
ATOM 2322 O O . ASN A 1 298 ? -13.065 16.262 42.922 1.00 37.22 298 ASN A O 1
ATOM 2326 N N . PRO A 1 299 ? -13.720 14.716 44.406 1.00 43.31 299 PRO A N 1
ATOM 2327 C CA . PRO A 1 299 ? -12.570 14.925 45.284 1.00 43.31 299 PRO A CA 1
ATOM 2328 C C . PRO A 1 299 ? -11.297 14.314 44.672 1.00 43.31 299 PRO A C 1
ATOM 2330 O O . PRO A 1 299 ? -11.221 13.107 44.458 1.00 43.31 299 PRO A O 1
ATOM 2333 N N . GLY A 1 300 ? -10.281 15.141 44.392 1.00 54.25 300 GLY A N 1
ATOM 2334 C CA . GLY A 1 300 ? -8.940 14.662 44.022 1.00 54.25 300 GLY A CA 1
ATOM 2335 C C . GLY A 1 300 ? -8.300 13.839 45.148 1.00 54.25 300 GLY A C 1
ATOM 2336 O O . GLY A 1 300 ? -8.775 13.878 46.279 1.00 54.25 300 GLY A O 1
ATOM 2337 N N . THR A 1 301 ? -7.224 13.102 44.869 1.00 70.56 301 THR A N 1
ATOM 2338 C CA . THR A 1 301 ? -6.391 12.405 45.872 1.00 70.56 301 THR A CA 1
ATOM 2339 C C . THR A 1 301 ? -5.253 13.316 46.348 1.00 70.56 301 THR A C 1
ATOM 2341 O O . THR A 1 301 ? -4.605 13.949 45.519 1.00 70.56 301 THR A O 1
ATOM 2344 N N . SER A 1 302 ? -4.979 13.396 47.654 1.00 76.56 302 SER A N 1
ATOM 2345 C CA . SER A 1 302 ? -3.853 14.169 48.215 1.00 76.56 302 SER A CA 1
ATOM 2346 C C . SER A 1 302 ? -2.627 13.292 48.502 1.00 76.56 302 SER A C 1
ATOM 2348 O O . SER A 1 302 ? -2.764 12.197 49.046 1.00 76.56 302 SER A O 1
ATOM 2350 N N . TYR A 1 303 ? -1.434 13.806 48.208 1.00 86.31 303 TYR A N 1
ATOM 2351 C CA . TYR A 1 303 ? -0.123 13.226 48.523 1.00 86.31 303 TYR A CA 1
ATOM 2352 C C . TYR A 1 303 ? 0.545 14.013 49.669 1.00 86.31 303 TYR A C 1
ATOM 2354 O O . TYR A 1 303 ? 0.021 15.050 50.086 1.00 86.31 303 TYR A O 1
ATOM 2362 N N . PRO A 1 304 ? 1.689 13.558 50.219 1.00 91.50 304 PRO A N 1
ATOM 2363 C CA . PRO A 1 304 ? 2.416 14.326 51.227 1.00 91.50 304 PRO A CA 1
ATOM 2364 C C . PRO A 1 304 ? 2.712 15.760 50.764 1.00 91.50 304 PRO A C 1
ATOM 2366 O O . PRO A 1 304 ? 3.048 15.985 49.600 1.00 91.50 304 PRO A O 1
ATOM 2369 N N . ALA A 1 305 ? 2.600 16.727 51.677 1.00 92.25 305 ALA A N 1
ATOM 2370 C CA . ALA A 1 305 ? 2.907 18.122 51.379 1.00 92.25 305 ALA A CA 1
ATOM 2371 C C . ALA A 1 305 ? 4.375 18.288 50.946 1.00 92.25 305 ALA A C 1
ATOM 2373 O O . ALA A 1 305 ? 5.266 17.606 51.465 1.00 92.25 305 ALA A O 1
ATOM 2374 N N . TRP A 1 306 ? 4.627 19.187 49.992 1.00 94.75 306 TRP A N 1
ATOM 2375 C CA . TRP A 1 306 ? 5.993 19.562 49.621 1.00 94.75 306 TRP A CA 1
ATOM 2376 C C . TRP A 1 306 ? 6.709 20.253 50.792 1.00 94.75 306 TRP A C 1
ATOM 2378 O O . TRP A 1 306 ? 6.148 21.140 51.433 1.00 94.75 306 TRP A O 1
ATOM 2388 N N . ASP A 1 307 ? 7.956 19.857 51.033 1.00 92.12 307 ASP A N 1
ATOM 2389 C CA . ASP A 1 307 ? 8.839 20.354 52.084 1.00 92.12 307 ASP A CA 1
ATOM 2390 C C . ASP A 1 307 ? 10.159 20.797 51.438 1.00 92.12 307 ASP A C 1
ATOM 2392 O O . ASP A 1 307 ? 10.830 20.009 50.768 1.00 92.12 307 ASP A O 1
ATOM 2396 N N . SER A 1 308 ? 10.540 22.059 51.639 1.00 93.81 308 SER A N 1
ATOM 2397 C CA . SER A 1 308 ? 11.751 22.639 51.052 1.00 93.81 308 SER A CA 1
ATOM 2398 C C . SER A 1 308 ? 13.046 22.009 51.574 1.00 93.81 308 SER A C 1
ATOM 2400 O O . SER A 1 308 ? 14.062 22.053 50.878 1.00 93.81 308 SER A O 1
ATOM 2402 N N . GLY A 1 309 ? 13.030 21.416 52.771 1.00 87.38 309 GLY A N 1
ATOM 2403 C CA . GLY A 1 309 ? 14.180 20.743 53.373 1.00 87.38 309 GLY A CA 1
ATOM 2404 C C . GLY A 1 309 ? 14.371 19.302 52.896 1.00 87.38 309 GLY A C 1
ATOM 2405 O O . GLY A 1 309 ? 15.438 18.726 53.121 1.00 87.38 309 GLY A O 1
ATOM 2406 N N . LYS A 1 310 ? 13.378 18.710 52.222 1.00 93.25 310 LYS A N 1
ATOM 2407 C CA . LYS A 1 310 ? 13.397 17.307 51.792 1.00 93.25 310 LYS A CA 1
ATOM 2408 C C . LYS A 1 310 ? 13.931 17.161 50.365 1.00 93.25 310 LYS A C 1
ATO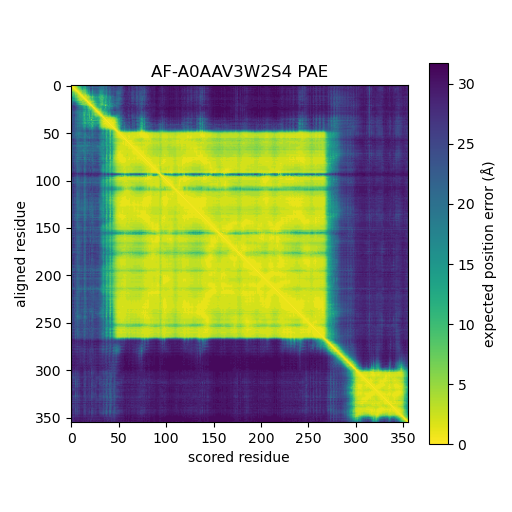M 2410 O O . LYS A 1 310 ? 13.559 17.910 49.468 1.00 93.25 310 LYS A O 1
ATOM 2415 N N . ALA A 1 311 ? 14.789 16.163 50.152 1.00 91.62 311 ALA A N 1
ATOM 2416 C CA . ALA A 1 311 ? 15.210 15.757 48.815 1.00 91.62 311 ALA A CA 1
ATOM 2417 C C . ALA A 1 311 ? 14.188 14.793 48.188 1.00 91.62 311 ALA A C 1
ATOM 2419 O O . ALA A 1 311 ? 13.695 13.872 48.848 1.00 91.62 311 ALA A O 1
ATOM 2420 N N . TYR A 1 312 ? 13.908 14.988 46.904 1.00 94.44 312 TYR A N 1
ATOM 2421 C CA . TYR A 1 312 ? 12.980 14.207 46.094 1.00 94.44 312 TYR A CA 1
ATOM 2422 C C . TYR A 1 312 ? 13.730 13.593 44.913 1.00 94.44 312 TYR A C 1
ATOM 2424 O O . TYR A 1 312 ? 14.501 14.275 44.246 1.00 94.44 312 TYR A O 1
ATOM 2432 N N . VAL A 1 313 ? 13.520 12.301 44.658 1.00 90.12 313 VAL A N 1
ATOM 2433 C CA . VAL A 1 313 ? 14.053 11.589 43.480 1.00 90.12 313 VAL A CA 1
ATOM 2434 C C . VAL A 1 313 ? 13.031 11.607 42.339 1.00 90.12 313 VAL A C 1
ATOM 2436 O O . VAL A 1 313 ? 11.867 11.940 42.571 1.00 90.12 313 VAL A O 1
ATOM 2439 N N . ALA A 1 314 ? 13.438 11.218 41.126 1.00 89.62 314 ALA A N 1
ATOM 2440 C CA . ALA A 1 314 ? 12.525 11.076 39.989 1.00 89.62 314 ALA A CA 1
ATOM 2441 C C . ALA A 1 314 ? 11.280 10.245 40.357 1.00 89.62 314 ALA A C 1
ATOM 2443 O O . ALA A 1 314 ? 11.373 9.280 41.115 1.00 89.62 314 ALA A O 1
ATOM 2444 N N . GLU A 1 315 ? 10.126 10.651 39.831 1.00 89.44 315 GLU A N 1
ATOM 2445 C CA . GLU A 1 315 ? 8.791 10.094 40.088 1.00 89.44 315 GLU A CA 1
ATOM 2446 C C . GLU A 1 315 ? 8.230 10.324 41.510 1.00 89.44 315 GLU A C 1
ATOM 2448 O O . GLU A 1 315 ? 7.120 9.883 41.808 1.00 89.44 315 GLU A O 1
ATOM 2453 N N . SER A 1 316 ? 8.922 11.063 42.389 1.00 94.81 316 SER A N 1
ATOM 2454 C CA . SER A 1 316 ? 8.351 11.469 43.688 1.00 94.81 316 SER A CA 1
ATOM 2455 C C . SER A 1 316 ? 7.134 12.378 43.495 1.00 94.81 316 SER A C 1
ATOM 2457 O O . SER A 1 316 ? 7.204 13.330 42.718 1.00 94.81 316 SER A O 1
ATOM 2459 N N . ILE A 1 317 ? 6.052 12.136 44.245 1.00 94.38 317 ILE A N 1
ATOM 2460 C CA . ILE A 1 317 ? 4.810 12.921 44.165 1.00 94.38 317 ILE A CA 1
ATOM 2461 C C . ILE A 1 317 ? 4.577 13.707 45.458 1.00 94.38 317 ILE A C 1
ATOM 2463 O O . ILE A 1 317 ? 4.674 13.153 46.556 1.00 94.38 317 ILE A O 1
ATOM 2467 N N . VAL A 1 318 ? 4.234 14.988 45.320 1.00 93.06 318 VAL A N 1
ATOM 2468 C CA . VAL A 1 318 ? 3.890 15.891 46.429 1.00 93.06 318 VAL A CA 1
ATOM 2469 C C . VAL A 1 318 ? 2.630 16.693 46.129 1.00 93.06 318 VAL A C 1
ATOM 2471 O O . VAL A 1 318 ? 2.325 16.967 44.967 1.00 93.06 318 VAL A O 1
ATOM 2474 N N . SER A 1 319 ? 1.929 17.127 47.176 1.00 92.38 319 SER A N 1
ATOM 2475 C CA . SER A 1 319 ? 0.857 18.118 47.066 1.00 92.38 319 SER A CA 1
ATOM 2476 C C . SER A 1 319 ? 1.355 19.512 47.458 1.00 92.38 319 SER A C 1
ATOM 2478 O O . SER A 1 319 ? 1.990 19.696 48.499 1.00 92.38 319 SER A O 1
ATOM 2480 N N . TYR A 1 320 ? 1.056 20.514 46.632 1.00 88.38 320 TYR A N 1
ATOM 2481 C CA . TYR A 1 320 ? 1.372 21.920 46.879 1.00 88.38 320 TYR A CA 1
ATOM 2482 C C . TYR A 1 320 ? 0.306 22.825 46.240 1.00 88.38 320 TYR A C 1
ATOM 2484 O O . TYR A 1 320 ? -0.042 22.639 45.077 1.00 88.38 320 TYR A O 1
ATOM 2492 N N . ASN A 1 321 ? -0.228 23.804 46.982 1.00 86.12 321 ASN A N 1
ATOM 2493 C CA . ASN A 1 321 ? -1.253 24.749 46.502 1.00 86.12 321 ASN A CA 1
ATOM 2494 C C . ASN A 1 321 ? -2.435 24.077 45.767 1.00 86.12 321 ASN A C 1
ATOM 2496 O O . ASN A 1 321 ? -2.737 24.422 44.625 1.00 86.12 321 ASN A O 1
ATOM 2500 N N . ASN A 1 322 ? -3.088 23.107 46.418 1.00 85.69 322 ASN A N 1
ATOM 2501 C CA . ASN A 1 322 ? -4.233 22.348 45.884 1.00 85.69 322 ASN A CA 1
ATOM 2502 C C . ASN A 1 322 ? -3.950 21.579 44.581 1.00 85.69 322 ASN A C 1
ATOM 2504 O O . ASN A 1 322 ? -4.876 21.208 43.865 1.00 85.69 322 ASN A O 1
ATOM 2508 N N . ASN A 1 323 ? -2.681 21.312 44.282 1.00 86.88 323 ASN A N 1
ATOM 2509 C CA . ASN A 1 323 ? -2.243 20.578 43.104 1.00 86.88 323 ASN A CA 1
ATOM 2510 C C . ASN A 1 323 ? -1.245 19.486 43.488 1.00 86.88 323 ASN A C 1
ATOM 2512 O O . ASN A 1 323 ? -0.520 19.613 44.474 1.00 86.88 323 ASN A O 1
ATOM 2516 N N . ASN A 1 324 ? -1.202 18.426 42.692 1.00 89.62 324 ASN A N 1
ATOM 2517 C CA . ASN A 1 324 ? -0.247 17.334 42.797 1.00 89.62 324 ASN A CA 1
ATOM 2518 C C . ASN A 1 324 ? 0.829 17.490 41.729 1.00 89.62 324 ASN A C 1
ATOM 2520 O O . ASN A 1 324 ? 0.516 17.722 40.560 1.00 89.62 324 ASN A O 1
ATOM 2524 N N . TYR A 1 325 ? 2.084 17.311 42.127 1.00 92.31 325 TYR A N 1
ATOM 2525 C CA . TYR A 1 325 ? 3.236 17.433 41.244 1.00 92.31 325 TYR A CA 1
ATOM 2526 C C . TYR A 1 325 ? 4.136 16.209 41.335 1.00 92.31 325 TYR A C 1
ATOM 2528 O O . TYR A 1 325 ? 4.330 15.671 42.425 1.00 92.31 325 TYR A O 1
ATOM 2536 N N . LYS A 1 326 ? 4.717 15.814 40.200 1.00 95.25 326 LYS A N 1
ATOM 2537 C CA . LYS A 1 326 ? 5.674 14.715 40.070 1.00 95.25 326 LYS A CA 1
ATOM 2538 C C . LYS A 1 326 ? 7.061 15.245 39.705 1.00 95.25 326 LYS A C 1
ATOM 2540 O O . LYS A 1 326 ? 7.185 16.046 38.782 1.00 95.25 326 LYS A O 1
ATOM 2545 N N . ALA A 1 327 ? 8.099 14.825 40.421 1.00 94.56 327 ALA A N 1
ATOM 2546 C CA . ALA A 1 327 ? 9.476 15.211 40.116 1.00 94.56 327 ALA A CA 1
ATOM 2547 C C . ALA A 1 327 ? 9.984 14.462 38.872 1.00 94.56 327 ALA A C 1
ATOM 2549 O O . ALA A 1 327 ? 9.951 13.234 38.837 1.00 94.56 327 ALA A O 1
ATOM 2550 N N . LYS A 1 328 ? 10.489 15.175 37.863 1.00 93.69 328 LYS A N 1
ATOM 2551 C CA . LYS A 1 328 ? 11.062 14.576 36.642 1.00 93.69 328 LYS A CA 1
ATOM 2552 C C . LYS A 1 328 ? 12.474 14.024 36.867 1.00 93.69 328 LYS A C 1
ATOM 2554 O O . LYS A 1 328 ? 12.887 13.070 36.216 1.00 93.69 328 LYS A O 1
ATOM 2559 N N . TRP A 1 329 ? 13.217 14.624 37.794 1.00 92.56 329 TRP A N 1
ATOM 2560 C CA . TRP A 1 329 ? 14.551 14.209 38.234 1.00 92.56 329 TRP A CA 1
ATOM 2561 C C . TRP A 1 329 ? 14.788 14.667 39.682 1.00 92.56 329 TRP A C 1
ATOM 2563 O O . TRP A 1 329 ? 13.880 15.185 40.328 1.00 92.56 329 TRP A O 1
ATOM 2573 N N . TRP A 1 330 ? 15.988 14.429 40.219 1.00 96.38 330 TRP A N 1
ATOM 2574 C CA . TRP A 1 330 ? 16.317 14.755 41.609 1.00 96.38 330 TRP A CA 1
ATOM 2575 C C . TRP A 1 330 ? 16.227 16.263 41.902 1.00 96.38 330 TRP A C 1
ATOM 2577 O O . TRP A 1 330 ? 16.713 17.068 41.109 1.00 96.38 330 TRP A O 1
ATOM 2587 N N . THR A 1 331 ? 15.665 16.644 43.054 1.00 95.00 331 THR A N 1
ATOM 2588 C CA . THR A 1 331 ? 15.641 18.035 43.543 1.00 95.00 331 THR A CA 1
ATOM 2589 C C . THR A 1 331 ? 15.555 18.137 45.066 1.00 95.00 331 THR A C 1
ATOM 2591 O O . THR A 1 331 ? 14.996 17.266 45.731 1.00 95.00 331 THR A O 1
ATOM 2594 N N . GLN A 1 332 ? 16.075 19.234 45.618 1.00 95.25 332 GLN A N 1
ATOM 2595 C CA . GLN A 1 332 ? 15.844 19.688 46.986 1.00 95.25 332 GLN A CA 1
ATOM 2596 C C . GLN A 1 332 ? 15.681 21.213 46.965 1.00 95.25 332 GLN A C 1
ATOM 2598 O O . GLN A 1 332 ? 16.516 21.920 46.408 1.00 95.25 332 GLN A O 1
ATOM 2603 N N . GLY A 1 333 ? 14.607 21.727 47.563 1.00 91.19 333 GLY A N 1
ATOM 2604 C CA . GLY A 1 333 ? 14.338 23.167 47.631 1.00 91.19 333 GLY A CA 1
ATOM 2605 C C . GLY A 1 333 ? 13.665 23.792 46.398 1.00 91.19 333 GLY A C 1
ATOM 2606 O O . GLY A 1 333 ? 13.092 24.874 46.541 1.00 91.19 333 GLY A O 1
ATOM 2607 N N . ASP A 1 334 ? 13.633 23.131 45.229 1.00 93.81 334 ASP A N 1
ATOM 2608 C CA . ASP A 1 334 ? 12.878 23.644 44.075 1.00 93.81 334 ASP A CA 1
ATOM 2609 C C . ASP A 1 334 ? 11.372 23.551 44.317 1.00 93.81 334 ASP A C 1
ATOM 2611 O O . ASP A 1 334 ? 10.830 22.489 44.636 1.00 93.81 334 ASP A O 1
ATOM 2615 N N . LYS A 1 335 ? 10.681 24.671 44.119 1.00 95.00 335 LYS A N 1
ATOM 2616 C CA . LYS A 1 335 ? 9.262 24.817 44.434 1.00 95.00 335 LYS A CA 1
ATOM 2617 C C . LYS A 1 335 ? 8.357 24.286 43.302 1.00 95.00 335 LYS A C 1
ATOM 2619 O O . LYS A 1 335 ? 8.495 24.749 42.164 1.00 95.00 335 LYS A O 1
ATOM 2624 N N . PRO A 1 336 ? 7.383 23.396 43.587 1.00 93.31 336 PRO A N 1
ATOM 2625 C CA . PRO A 1 336 ? 6.409 22.941 42.598 1.00 93.31 336 PRO A CA 1
ATOM 2626 C C . PRO A 1 336 ? 5.608 24.094 41.984 1.00 93.31 336 PRO A C 1
ATOM 2628 O O . PRO A 1 336 ? 5.134 24.983 42.695 1.00 93.31 336 PRO A O 1
ATOM 2631 N N . GLY A 1 337 ? 5.483 24.087 40.654 1.00 87.69 337 GLY A N 1
ATOM 2632 C CA . GLY A 1 337 ? 4.820 25.141 39.876 1.00 87.69 337 GLY A CA 1
ATOM 2633 C C . GLY A 1 337 ? 5.679 26.380 39.578 1.00 87.69 337 GLY A C 1
ATOM 2634 O O . GLY A 1 337 ? 5.213 27.267 38.870 1.00 87.69 337 GLY A O 1
ATOM 2635 N N . ALA A 1 338 ? 6.915 26.452 40.088 1.00 89.06 338 ALA A N 1
ATOM 2636 C CA . ALA A 1 338 ? 7.860 27.539 39.796 1.00 89.06 338 ALA A CA 1
ATOM 2637 C C . ALA A 1 338 ? 9.167 27.064 39.134 1.00 89.06 338 ALA A C 1
ATOM 2639 O O . ALA A 1 338 ? 9.961 27.893 38.703 1.00 89.06 338 ALA A O 1
ATOM 2640 N N . SER A 1 339 ? 9.402 25.751 39.075 1.00 87.88 339 SER A N 1
ATOM 2641 C CA . SER A 1 339 ? 10.606 25.140 38.509 1.00 87.88 339 SER A CA 1
ATOM 2642 C C . SER A 1 339 ? 10.233 23.977 37.589 1.00 87.88 339 SER A C 1
ATOM 2644 O O . SER A 1 339 ? 9.322 23.205 37.905 1.00 87.88 339 SER A O 1
ATOM 2646 N N . ASP A 1 340 ? 10.962 23.827 36.479 1.00 93.62 340 ASP A N 1
ATOM 2647 C CA . ASP A 1 340 ? 10.700 22.828 35.428 1.00 93.62 340 ASP A CA 1
ATOM 2648 C C . ASP A 1 340 ? 10.915 21.379 35.880 1.00 93.62 340 ASP A C 1
ATOM 2650 O O . ASP A 1 340 ? 10.494 20.443 35.187 1.00 93.62 340 ASP A O 1
ATOM 2654 N N . VAL A 1 341 ? 11.535 21.193 37.052 1.00 93.00 341 VAL A N 1
ATOM 2655 C CA . VAL A 1 341 ? 11.725 19.887 37.692 1.00 93.00 341 VAL A CA 1
ATOM 2656 C C . VAL A 1 341 ? 10.387 19.214 38.018 1.00 93.00 341 VAL A C 1
ATOM 2658 O O . VAL A 1 341 ? 10.315 17.986 38.064 1.00 93.00 341 VAL A O 1
ATOM 2661 N N . TRP A 1 342 ? 9.319 19.989 38.216 1.00 95.19 342 TRP A N 1
ATOM 2662 C CA . TRP A 1 342 ? 8.007 19.482 38.613 1.00 95.19 342 TRP A CA 1
ATOM 2663 C C . TRP A 1 342 ? 7.029 19.418 37.432 1.00 95.19 342 TRP A C 1
ATOM 2665 O O . TRP A 1 342 ? 6.844 20.383 36.695 1.00 95.19 342 TRP A O 1
ATOM 2675 N N . GLU A 1 343 ? 6.359 18.280 37.272 1.00 94.38 343 GLU A N 1
ATOM 2676 C CA . GLU A 1 343 ? 5.247 18.067 36.342 1.00 94.38 343 GLU A CA 1
ATOM 2677 C C . GLU A 1 343 ? 3.917 18.125 37.104 1.00 94.38 343 GLU A C 1
ATOM 2679 O O . GLU A 1 343 ? 3.747 17.415 38.093 1.00 94.38 343 GLU A O 1
ATOM 2684 N N . LEU A 1 344 ? 2.968 18.958 36.668 1.00 91.69 344 LEU A N 1
ATOM 2685 C CA . LEU A 1 344 ? 1.619 19.000 37.241 1.00 91.69 344 LEU A CA 1
ATOM 2686 C C . LEU A 1 344 ? 0.831 17.759 36.802 1.00 91.69 344 LEU A C 1
ATOM 2688 O O . LEU A 1 344 ? 0.619 17.564 35.609 1.00 91.69 344 LEU A O 1
ATOM 2692 N N . ILE A 1 345 ? 0.351 16.961 37.759 1.00 88.62 345 ILE A N 1
ATOM 2693 C CA . ILE A 1 345 ? -0.361 15.700 37.478 1.00 88.62 345 ILE A CA 1
ATOM 2694 C C . ILE A 1 345 ? -1.841 15.713 37.894 1.00 88.62 345 ILE A C 1
ATOM 2696 O O . ILE A 1 345 ? -2.543 14.724 37.702 1.00 88.62 345 ILE A O 1
ATOM 2700 N N . GLY A 1 346 ? -2.337 16.820 38.458 1.00 86.06 346 GLY A N 1
ATOM 2701 C CA . GLY A 1 346 ? -3.762 17.017 38.746 1.00 86.06 346 GLY A CA 1
ATOM 2702 C C . GLY A 1 346 ? -4.035 17.837 40.006 1.00 86.06 346 GLY A C 1
ATOM 2703 O O . GLY A 1 346 ? -3.111 18.275 40.687 1.00 86.06 346 GLY A O 1
ATOM 2704 N N . ALA A 1 347 ? -5.314 18.030 40.330 1.00 81.44 347 ALA A N 1
ATOM 2705 C CA . ALA A 1 347 ? -5.733 18.712 41.553 1.00 81.44 347 ALA A CA 1
ATOM 2706 C C . ALA A 1 347 ? -5.554 17.808 42.788 1.00 81.44 347 ALA A C 1
ATOM 2708 O O . ALA A 1 347 ? -5.889 16.621 42.759 1.00 81.44 347 ALA A O 1
ATOM 2709 N N . ALA A 1 348 ? -5.063 18.380 43.885 1.00 80.94 348 ALA A N 1
ATOM 2710 C CA . ALA A 1 348 ? -5.059 17.744 45.199 1.00 80.94 348 ALA A CA 1
ATOM 2711 C C . ALA A 1 348 ? -6.395 18.008 45.911 1.00 80.94 348 ALA A C 1
ATOM 2713 O O . ALA A 1 348 ? -7.019 19.052 45.704 1.00 80.94 348 ALA A O 1
ATOM 2714 N N . THR A 1 349 ? -6.824 17.108 46.799 1.00 77.25 349 THR A N 1
ATOM 2715 C CA . THR A 1 349 ? -7.906 17.430 47.743 1.00 77.25 349 THR A CA 1
ATOM 2716 C C . THR A 1 349 ? -7.465 18.608 48.616 1.00 77.25 349 THR A C 1
ATOM 2718 O O . THR A 1 349 ? -6.354 18.558 49.153 1.00 77.25 349 THR A O 1
ATOM 2721 N N . PRO A 1 350 ? -8.294 19.646 48.818 1.00 61.56 350 PRO A N 1
ATOM 2722 C CA . PRO A 1 350 ? -7.983 20.691 49.781 1.00 61.56 350 PRO A CA 1
ATOM 2723 C C . PRO A 1 350 ? -7.817 20.067 51.170 1.00 61.56 350 PRO A C 1
ATOM 2725 O O . PRO A 1 350 ? -8.747 19.452 51.696 1.00 61.56 350 PRO A O 1
ATOM 2728 N N . SER A 1 351 ? -6.645 20.219 51.786 1.00 53.81 351 SER A N 1
ATOM 2729 C CA . SER A 1 351 ? -6.496 19.936 53.210 1.00 53.81 351 SER A CA 1
ATOM 2730 C C . SER A 1 351 ? -7.299 20.992 53.962 1.00 53.81 351 SER A C 1
ATOM 2732 O O . SER A 1 351 ? -6.904 22.154 53.999 1.00 53.81 351 SER A O 1
ATOM 2734 N N . ASN A 1 352 ? -8.453 20.617 54.507 1.00 41.69 352 ASN A N 1
ATOM 2735 C CA . ASN A 1 352 ? -9.276 21.515 55.307 1.00 41.69 352 ASN A CA 1
ATOM 2736 C C . ASN A 1 352 ? -8.517 21.845 56.611 1.00 41.69 352 ASN A C 1
ATOM 2738 O O . ASN A 1 352 ? -8.307 20.923 57.405 1.00 41.69 352 ASN A O 1
ATOM 2742 N N . PRO A 1 353 ? -8.089 23.095 56.872 1.00 36.91 353 PRO A N 1
ATOM 2743 C CA . PRO A 1 353 ? -7.505 23.431 58.158 1.00 36.91 353 PRO A CA 1
ATOM 2744 C C . PRO A 1 353 ? -8.656 23.589 59.158 1.00 36.91 353 PRO A C 1
ATOM 2746 O O . PRO A 1 353 ? -9.309 24.628 59.227 1.00 36.91 353 PRO A O 1
ATOM 2749 N N . LYS A 1 354 ? -8.952 22.530 59.918 1.00 31.84 354 LYS A N 1
ATOM 2750 C CA . LYS A 1 354 ? -9.689 22.679 61.175 1.00 31.84 354 LYS A CA 1
ATOM 2751 C C . LYS A 1 354 ? -8.681 23.038 62.268 1.00 31.84 354 LYS A C 1
ATOM 2753 O O . LYS A 1 354 ? -8.020 22.135 62.765 1.00 31.84 354 LYS A O 1
ATOM 2758 N N . TYR A 1 355 ? -8.701 24.324 62.624 1.00 35.78 355 TYR A N 1
ATOM 2759 C CA . TYR A 1 355 ? -8.078 24.983 63.783 1.00 35.78 355 TYR A CA 1
ATOM 2760 C C . TYR A 1 355 ? -6.554 25.076 63.806 1.00 35.78 355 TYR A C 1
ATOM 2762 O O . TYR A 1 355 ? -5.873 24.030 63.768 1.00 35.78 355 TYR A O 1
#

Organism: NCBI:txid223919

Solvent-accessible surface area (backbone atoms only — not comparable to full-atom values): 20467 Å² total; per-residue (Å²): 93,51,101,82,73,46,88,54,75,94,53,63,48,78,79,76,64,64,83,59,100,80,71,82,71,91,53,97,87,62,96,82,73,70,67,65,52,55,59,54,50,58,77,74,48,88,83,71,82,86,41,68,49,81,39,67,28,45,64,90,56,37,68,80,65,45,56,61,68,56,53,81,77,40,61,38,40,32,29,42,28,38,75,62,41,50,32,94,39,55,48,37,65,62,28,32,54,14,46,35,56,42,93,79,53,81,54,48,68,66,100,57,45,44,34,72,32,50,19,31,52,45,28,51,44,42,46,33,69,72,41,64,40,63,40,60,32,34,19,48,31,42,47,29,35,28,31,13,30,16,62,31,41,77,67,78,50,99,60,53,45,56,71,16,54,28,56,42,32,40,71,21,86,74,33,54,80,94,60,38,39,16,26,26,36,35,46,55,51,62,51,46,66,72,35,90,66,40,44,80,48,69,42,86,59,23,50,34,38,31,38,33,19,72,90,75,12,35,36,38,22,41,60,47,76,66,29,49,48,52,50,51,49,52,30,63,76,63,49,34,50,43,69,44,69,50,45,78,86,15,38,34,88,86,73,29,59,60,60,50,49,51,49,43,66,74,50,68,76,48,82,74,69,76,78,74,75,80,78,74,82,82,79,84,86,84,83,88,89,81,88,85,77,82,84,80,81,79,82,43,72,69,53,60,68,70,54,63,90,46,76,39,48,56,72,37,65,27,22,54,93,54,24,27,32,31,24,73,41,74,47,60,55,74,50,78,89,79,38,89,53,40,43,84,77,47,56,21,38,75,82,78,85,79,126

InterPro domains:
  IPR001223 Glycoside hydrolase family 18, catalytic domain [PF00704] (47-251)
  IPR001223 Glycoside hydrolase family 18, catalytic domain [PS51910] (1-269)
  IPR003610 Carbohydrate binding module family 5/12 [PF02839] (305-342)
  IPR003610 Carbohydrate binding module family 5/12 [SM00495] (303-345)
  IPR011583 Chitinase II/V-like, catalytic domain [SM00636] (1-251)
  IPR017853 Glycoside hydrolase superfamily [SSF51445] (42-258)
  IPR029070 Chitinase insertion domain superfamily [G3DSA:3.10.50.10] (146-222)
  IPR029070 Chitinase insertion domain superfamily [SSF54556] (145-222)
  IPR036573 Carbohydrate-binding module superfamily 5/12 [SSF51055] (300-346)
  IPR050314 Glycosyl hydrolase family 18 [PTHR11177] (49-283)

Mean predicted aligned error: 16.32 Å

Secondary structure (DSSP, 8-state):
--TTSS---S-HIIIII---TT-----TTS--STHHHHHHHHHH-TT----EEEEES-HHHHGGG-HHHHGGG-SEEEEE---SS-TTSSB--STTS-SS--TT-----SSS-HHHHSSHHHHHHIIIIIS---GGGEEEEEESB-EEESS-----SSSTTTT-B--S----TTS-TTS-----BHHHHHHHTTSTTEEEEEETTTTEEEEEETTTTEEEE---HHHHHHHHHHHHHTT--EEEEE-GGGS-TTT-HHHHHHHHHHTTTS-------PPPP----------PPP-PPPPPPP-PBP-TTSEE-TT-EEEETTEEEEESS-EESPPTTTSTTEEEEEEPPP-----

Nearest PDB structures (foldseek):
  8c6z-assembly1_A  TM=8.524E-01  e=1.933E-19  Clostridium perfringens
  7cb1-assembly1_B  TM=6.136E-01  e=1.034E-20  Serratia marcescens
  1h0i-assembly2_B  TM=6.056E-01  e=2.285E-20  Serratia marcescens
  1goi-assembly1_A  TM=6.031E-01  e=2.917E-20  Serratia marcescens
  1ogg-assembly1_A  TM=5.920E-01  e=1.685E-20  Serratia marcescens

Foldseek 3Di:
DDPVPDPDDPCCCVFPNPDDPPPPDPDVPDDDGCPVVVVVVCVVCVPDDAAEDEAELFPVRRVVVLLLPCLVVGQAYAYAQACLDFQVDQWDAQRSRFAAADPPQPDDCPPGHSRHRSYQPNSLCCNCPVSVHDQLRYAGEFEQWKFKFFPQAQPVDPPTSHRTGTHGGDAEPPDDPVHRGNTYFNVVVVVVCVDPQWDKDADPRRLFIKIDRNVGRMIMHHHDLRSLLVVLVVSVVVVHNAYDYPPQVSADPVPRSSVVSRCCSNCPNDDNDDPDDPDDPDDDDDDDDDDDDDDDDDAAAADAADDLADKDAAQDWHDDPQWIWGANGIDHRDDAPRDPRIDTDGGHGPPDDDD